Protein AF-0000000074147147 (afdb_homodimer)

Foldseek 3Di:
DDPVVVVVVVLVVVLVVCVVDVVLVVVCVVVVDRSSVVVVVVVVVLLVCLLVVNCLVPSLVCLLDDLLVVQCVVVVPDPDVLSVQLSVLLCVVVVVVVVVCVVCVVVCVPDRSSSSVSNVVSCLSRDPVNSNSSVCCVPPCVVPPVVVVVVVVVVVVVVVVVPPPPPDPPPPPPPDDPPDDPDDPPPVDDD/DDPVVVVVVVLVVVLVVCVVDVVLVVVCVVVVDRSSVVVVVVVVVLLVCLLVVPCLVPSLVCLLDDLLVVQCVVVVPDPDVLSVQLSVLLCVVVVVVVVVCVVCVVVCVVDRSSSSVSSVVSCCSRDPVNSNSSVCCVPPCVVPPVVVVVVVVVVVVVVVVVPPPPPDPPPPPPPDDPPDDPDDPPPPPPD

Secondary structure (DSSP, 8-state):
--HHHHHHHHHHHHHHHHTT-HHHHHHHHHH-S-HHHHHHHHHHHHHHHHHTTSSHHHHHHHHHHHHHHHHHHHHHHSS-HHHHHHHHHHHHHHHHHHHHHHHTHHHHTTSTTHHHHHHHHHHHHH-TTT-HHHHHIIIIIIIIIHHHHHHHHHHHHHHHHHHS---------------------------/--HHHHHHHHHHHHHHHHTT-HHHHHHHHHH-S-HHHHHHHHHHHHHHHHHTTSSHHHHHHHHHHHHHHHHHHHHHHSS-HHHHHHHHHHHHHHHHHHHHHHHTHHHHTTSTTHHHHHHHHHHHHH-TTT-HHHHHIIIIIIIIIHHHHHHHHHHHHHHHHHHS---------------------------

GO terms:
  GO:0032541 cortical endoplasmic reticulum (C, EXP)
  GO:0005643 nuclear pore (C, EXP)
  GO:0097753 membrane bending (P, EXP)

Radius of gyration: 32.06 Å; Cα contacts (8 Å, |Δi|>4): 279; chains: 2; bounding box: 112×81×54 Å

pLDDT: mean 83.64, std 17.9, range [25.2, 97.62]

Organism: Schizosaccharomyces japonicus (strain yFS275 / FY16936) (NCBI:txid402676)

Solvent-accessible surface area (backbone atoms only — not comparable to full-atom values): 21195 Å² total; per-residue (Å²): 129,55,72,65,51,52,50,51,49,50,49,49,49,47,40,40,37,49,58,32,37,63,69,45,50,53,46,22,68,72,73,71,45,63,48,58,58,52,53,51,49,52,50,49,53,53,52,48,32,22,60,70,55,57,55,29,68,60,53,41,46,45,58,67,27,56,60,54,45,55,53,42,55,47,27,68,75,44,88,55,62,66,54,42,44,28,47,45,36,37,49,47,51,52,42,49,48,56,48,50,43,65,76,41,42,82,60,50,75,74,42,82,52,46,46,37,52,50,41,52,52,51,50,43,32,65,37,77,91,62,34,34,17,43,49,45,35,64,68,44,40,49,75,68,44,40,59,57,47,48,53,36,47,50,39,24,53,51,33,51,59,69,66,47,77,72,68,69,73,73,73,72,70,74,75,76,72,79,77,80,74,81,81,78,80,77,77,74,74,82,124,130,54,73,66,53,53,50,51,50,50,49,50,50,47,40,40,37,48,58,33,37,62,69,45,50,54,45,23,68,73,73,71,45,62,46,58,58,52,53,52,49,53,51,48,51,53,52,49,32,22,60,70,56,57,54,27,67,60,53,39,45,45,58,66,28,56,60,54,45,54,54,42,56,46,28,69,75,44,89,54,63,65,53,42,46,27,47,47,36,37,50,48,51,53,42,48,48,56,49,49,44,67,76,41,42,82,59,52,74,73,41,81,50,48,47,35,53,52,41,52,50,50,48,44,32,64,36,76,91,62,34,34,18,41,50,45,35,65,69,45,41,49,74,69,44,39,59,56,46,48,52,34,48,50,39,24,54,51,34,50,58,69,64,46,78,72,69,69,72,75,72,73,70,76,78,76,75,80,77,82,76,81,79,79,79,79,76,76,72,82,122

InterPro domains:
  IPR004345 TB2/DP1/HVA22 [PF03134] (68-144)
  IPR004345 TB2/DP1/HVA22 [PTHR12300] (61-148)

Sequence (382 aa):
MSYQQRIQQQLNVLDKRLSAFPVLNVMEQKVGVNKVYICLGLATVYFALLFLNFGGYLLTNTLAFVMPAFFSIYSLETPDKDDDTQWLTYYLITSFMTVLEYWIDFLLVWVPFYWLMKAIFLVWLALPRFSGASLIYRAIIRPYITPYVMRVMSRVNNAAAAGAPVPPPRSEKPAAAPAAAPAASATGAQLMSYQQRIQQQLNVLDKRLSAFPVLNVMEQKVGVNKVYICLGLATVYFALLFLNFGGYLLTNTLAFVMPAFFSIYSLETPDKDDDTQWLTYYLITSFMTVLEYWIDFLLVWVPFYWLMKAIFLVWLALPRFSGASLIYRAIIRPYITPYVMRVMSRVNNAAAAGAPVPPPRSEKPAAAPAAAPAASATGAQL

Structure (mmCIF, N/CA/C/O backbone):
data_AF-0000000074147147-model_v1
#
loop_
_entity.id
_entity.type
_entity.pdbx_description
1 polymer 'Protein YOP1'
#
loop_
_atom_site.group_PDB
_atom_site.id
_atom_site.type_symbol
_atom_site.label_atom_id
_atom_site.label_alt_id
_atom_site.label_comp_id
_atom_site.label_asym_id
_atom_site.label_entity_id
_atom_site.label_seq_id
_atom_site.pdbx_PDB_ins_code
_atom_site.Cartn_x
_atom_site.Cartn_y
_atom_site.Cartn_z
_atom_site.occupancy
_atom_site.B_iso_or_equiv
_atom_site.auth_seq_id
_atom_site.auth_comp_id
_atom_site.auth_asym_id
_atom_site.auth_atom_id
_atom_site.pdbx_PDB_model_num
ATOM 1 N N . MET A 1 1 ? -11.852 -40.625 -0.15 1 55.03 1 MET A N 1
ATOM 2 C CA . MET A 1 1 ? -11.195 -40.156 -1.379 1 55.03 1 MET A CA 1
ATOM 3 C C . MET A 1 1 ? -9.68 -40.219 -1.242 1 55.03 1 MET A C 1
ATOM 5 O O . MET A 1 1 ? -9.133 -39.875 -0.192 1 55.03 1 MET A O 1
ATOM 9 N N . SER A 1 2 ? -8.938 -40.906 -2.076 1 67.25 2 SER A N 1
ATOM 10 C CA . SER A 1 2 ? -7.492 -41.062 -2.033 1 67.25 2 SER A CA 1
ATOM 11 C C . SER A 1 2 ? -6.773 -39.719 -2.158 1 67.25 2 SER A C 1
ATOM 13 O O . SER A 1 2 ? -7.328 -38.781 -2.703 1 67.25 2 SER A O 1
ATOM 15 N N . TYR A 1 3 ? -5.805 -39.5 -1.358 1 78.06 3 TYR A N 1
ATOM 16 C CA . TYR A 1 3 ? -4.945 -38.344 -1.439 1 78.06 3 TYR A CA 1
ATOM 17 C C . TYR A 1 3 ? -4.68 -37.938 -2.891 1 78.06 3 TYR A C 1
ATOM 19 O O . TYR A 1 3 ? -4.648 -36.75 -3.23 1 78.06 3 TYR A O 1
ATOM 27 N N . GLN A 1 4 ? -4.562 -38.969 -3.68 1 78.62 4 GLN A N 1
ATOM 28 C CA . GLN A 1 4 ? -4.324 -38.75 -5.102 1 78.62 4 GLN A CA 1
ATOM 29 C C . GLN A 1 4 ? -5.539 -38.125 -5.773 1 78.62 4 GLN A C 1
ATOM 31 O O . GLN A 1 4 ? -5.395 -37.219 -6.621 1 78.62 4 GLN A O 1
ATOM 36 N N . GLN A 1 5 ? -6.672 -38.531 -5.344 1 79.31 5 GLN A N 1
ATOM 37 C CA . GLN A 1 5 ? -7.895 -37.969 -5.918 1 79.31 5 GLN A CA 1
ATOM 38 C C . GLN A 1 5 ? -8.094 -36.531 -5.508 1 79.31 5 GLN A C 1
ATOM 40 O O . GLN A 1 5 ? -8.539 -35.688 -6.312 1 79.31 5 GLN A O 1
ATOM 45 N N . ARG A 1 6 ? -7.746 -36.25 -4.324 1 81.88 6 ARG A N 1
ATOM 46 C CA . ARG A 1 6 ? -7.863 -34.875 -3.838 1 81.88 6 ARG A CA 1
ATOM 47 C C . ARG A 1 6 ? -6.922 -33.969 -4.594 1 81.88 6 ARG A C 1
ATOM 49 O O . ARG A 1 6 ? -7.305 -32.844 -4.961 1 81.88 6 ARG A O 1
ATOM 56 N N . ILE A 1 7 ? -5.73 -34.438 -4.797 1 82.56 7 ILE A N 1
ATOM 57 C CA . ILE A 1 7 ? -4.734 -33.656 -5.516 1 82.56 7 ILE A CA 1
ATOM 58 C C . ILE A 1 7 ? -5.203 -33.438 -6.949 1 82.56 7 ILE A C 1
ATOM 60 O O . ILE A 1 7 ? -5.086 -32.312 -7.469 1 82.56 7 ILE A O 1
ATOM 64 N N . GLN A 1 8 ? -5.695 -34.438 -7.512 1 81.62 8 GLN A N 1
ATOM 65 C CA . GLN A 1 8 ? -6.172 -34.344 -8.883 1 81.62 8 GLN A CA 1
ATOM 66 C C . GLN A 1 8 ? -7.348 -33.375 -8.977 1 81.62 8 GLN A C 1
ATOM 68 O O . GLN A 1 8 ? -7.453 -32.594 -9.93 1 81.62 8 GLN A O 1
ATOM 73 N N . GLN A 1 9 ? -8.156 -33.5 -7.992 1 80.31 9 GLN A N 1
ATOM 74 C CA . GLN A 1 9 ? -9.297 -32.594 -7.953 1 80.31 9 GLN A CA 1
ATOM 75 C C . GLN A 1 9 ? -8.836 -31.141 -7.82 1 80.31 9 GLN A C 1
ATOM 77 O O . GLN A 1 9 ? -9.359 -30.25 -8.5 1 80.31 9 GLN A O 1
ATOM 82 N N . GLN A 1 10 ? -7.883 -30.953 -6.984 1 80.19 10 GLN A N 1
ATOM 83 C CA . GLN A 1 10 ? -7.359 -29.609 -6.785 1 80.19 10 GLN A CA 1
ATOM 84 C C . GLN A 1 10 ? -6.68 -29.078 -8.047 1 80.19 10 GLN A C 1
ATOM 86 O O . GLN A 1 10 ? -6.785 -27.906 -8.375 1 80.19 10 GLN A O 1
ATOM 91 N N . LEU A 1 11 ? -6.023 -29.922 -8.688 1 84.88 11 LEU A N 1
ATOM 92 C CA . LEU A 1 11 ? -5.34 -29.531 -9.914 1 84.88 11 LEU A CA 1
ATOM 93 C C . LEU A 1 11 ? -6.344 -29.172 -11.008 1 84.88 11 LEU A C 1
ATOM 95 O O . LEU A 1 11 ? -6.102 -28.25 -11.797 1 84.88 11 LEU A O 1
ATOM 99 N N . ASN A 1 12 ? -7.379 -29.891 -11.016 1 83.25 12 ASN A N 1
ATOM 100 C CA . ASN A 1 12 ? -8.414 -29.594 -12 1 83.25 12 ASN A CA 1
ATOM 101 C C . ASN A 1 12 ? -9.078 -28.25 -11.734 1 83.25 12 ASN A C 1
ATOM 103 O O . ASN A 1 12 ? -9.352 -27.5 -12.672 1 83.25 12 ASN A O 1
ATOM 107 N N . VAL A 1 13 ? -9.305 -28.031 -10.461 1 80.62 13 VAL A N 1
ATOM 108 C CA . VAL A 1 13 ? -9.883 -26.734 -10.094 1 80.62 13 VAL A CA 1
ATOM 109 C C . VAL A 1 13 ? -8.922 -25.609 -10.461 1 80.62 13 VAL A C 1
ATOM 111 O O . VAL A 1 13 ? -9.336 -24.578 -10.992 1 80.62 13 VAL A O 1
ATOM 114 N N . LEU A 1 14 ? -7.719 -25.828 -10.227 1 85.31 14 LEU A N 1
ATOM 115 C CA . LEU A 1 14 ? -6.688 -24.844 -10.547 1 85.31 14 LEU A CA 1
ATOM 116 C C . LEU A 1 14 ? -6.605 -24.625 -12.055 1 85.31 14 LEU A C 1
ATOM 118 O O . LEU A 1 14 ? -6.461 -23.484 -12.516 1 85.31 14 LEU A O 1
ATOM 122 N N . ASP A 1 15 ? -6.648 -25.734 -12.727 1 87.56 15 ASP A N 1
ATOM 123 C CA . ASP A 1 15 ? -6.605 -25.656 -14.188 1 87.56 15 ASP A CA 1
ATOM 124 C C . ASP A 1 15 ? -7.754 -24.797 -14.719 1 87.56 15 ASP A C 1
ATOM 126 O O . ASP A 1 15 ? -7.562 -23.969 -15.617 1 87.56 15 ASP A O 1
ATOM 130 N N . LYS A 1 16 ? -8.883 -24.969 -14.172 1 84.19 16 LYS A N 1
ATOM 131 C CA . LYS A 1 16 ? -10.055 -24.203 -14.602 1 84.19 16 LYS A CA 1
ATOM 132 C C . LYS A 1 16 ? -9.906 -22.734 -14.266 1 84.19 16 LYS A C 1
ATOM 134 O O . LYS A 1 16 ? -10.227 -21.859 -15.086 1 84.19 16 LYS A O 1
ATOM 139 N N . ARG A 1 17 ? -9.398 -22.453 -13.141 1 83.94 17 ARG A N 1
ATOM 140 C CA . ARG A 1 17 ? -9.195 -21.078 -12.727 1 83.94 17 ARG A CA 1
ATOM 141 C C . ARG A 1 17 ? -8.125 -20.391 -13.578 1 83.94 17 ARG A C 1
ATOM 143 O O . ARG A 1 17 ? -8.273 -19.234 -13.969 1 83.94 17 ARG A O 1
ATOM 150 N N . LEU A 1 18 ? -7.117 -21.094 -13.875 1 89.69 18 LEU A N 1
ATOM 151 C CA . LEU A 1 18 ? -6.012 -20.547 -14.648 1 89.69 18 LEU A CA 1
ATOM 152 C C . LEU A 1 18 ? -6.418 -20.344 -16.109 1 89.69 18 LEU A C 1
ATOM 154 O O . LEU A 1 18 ? -5.828 -19.516 -16.812 1 89.69 18 LEU A O 1
ATOM 158 N N . SER A 1 19 ? -7.406 -21.062 -16.531 1 89 19 SER A N 1
ATOM 159 C CA . SER A 1 19 ? -7.883 -20.953 -17.906 1 89 19 SER A CA 1
ATOM 160 C C . SER A 1 19 ? -8.547 -19.594 -18.156 1 89 19 SER A C 1
ATOM 162 O O . SER A 1 19 ? -8.75 -19.203 -19.297 1 89 19 SER A O 1
ATOM 164 N N . ALA A 1 20 ? -8.836 -18.953 -17.031 1 87.06 20 ALA A N 1
ATOM 165 C CA . ALA A 1 20 ? -9.453 -17.641 -17.141 1 87.06 20 ALA A CA 1
ATOM 166 C C . ALA A 1 20 ? -8.461 -16.594 -17.672 1 87.06 20 ALA A C 1
ATOM 168 O O . ALA A 1 20 ? -8.859 -15.523 -18.109 1 87.06 20 ALA A O 1
ATOM 169 N N . PHE A 1 21 ? -7.215 -16.906 -17.609 1 88.25 21 PHE A N 1
ATOM 170 C CA . PHE A 1 21 ? -6.16 -16.031 -18.094 1 88.25 21 PHE A CA 1
ATOM 171 C C . PHE A 1 21 ? -5.754 -16.406 -19.516 1 88.25 21 PHE A C 1
ATOM 173 O O . PHE A 1 21 ? -5.074 -17.406 -19.719 1 88.25 21 PHE A O 1
ATOM 180 N N . PRO A 1 22 ? -6.047 -15.547 -20.438 1 87.31 22 PRO A N 1
ATOM 181 C CA . PRO A 1 22 ? -5.777 -15.883 -21.844 1 87.31 22 PRO A CA 1
ATOM 182 C C . PRO A 1 22 ? -4.293 -16.125 -22.109 1 87.31 22 PRO A C 1
ATOM 184 O O . PRO A 1 22 ? -3.939 -16.938 -22.953 1 87.31 22 PRO A O 1
ATOM 187 N N . VAL A 1 23 ? -3.514 -15.375 -21.453 1 87.06 23 VAL A N 1
ATOM 188 C CA . VAL A 1 23 ? -2.076 -15.492 -21.672 1 87.06 23 VAL A CA 1
ATOM 189 C C . VAL A 1 23 ? -1.614 -16.906 -21.344 1 87.06 23 VAL A C 1
ATOM 191 O O . VAL A 1 23 ? -0.747 -17.453 -22.031 1 87.06 23 VAL A O 1
ATOM 194 N N . LEU A 1 24 ? -2.207 -17.516 -20.359 1 91 24 LEU A N 1
ATOM 195 C CA . LEU A 1 24 ? -1.814 -18.859 -19.969 1 91 24 LEU A CA 1
ATOM 196 C C . LEU A 1 24 ? -2.303 -19.891 -20.984 1 91 24 LEU A C 1
ATOM 198 O O . LEU A 1 24 ? -1.634 -20.906 -21.219 1 91 24 LEU A O 1
ATOM 202 N N . ASN A 1 25 ? -3.377 -19.625 -21.562 1 90.5 25 ASN A N 1
ATOM 203 C CA . ASN A 1 25 ? -3.893 -20.5 -22.609 1 90.5 25 ASN A CA 1
ATOM 204 C C . ASN A 1 25 ? -3.01 -20.484 -23.844 1 90.5 25 ASN A C 1
ATOM 206 O O . ASN A 1 25 ? -2.75 -21.516 -24.453 1 90.5 25 ASN A O 1
ATOM 210 N N . VAL A 1 26 ? -2.549 -19.328 -24.156 1 91.94 26 VAL A N 1
ATOM 211 C CA . VAL A 1 26 ? -1.661 -19.172 -25.312 1 91.94 26 VAL A CA 1
ATOM 212 C C . VAL A 1 26 ? -0.334 -19.875 -25.031 1 91.94 26 VAL A C 1
ATOM 214 O O . VAL A 1 26 ? 0.215 -20.547 -25.922 1 91.94 26 VAL A O 1
ATOM 217 N N . MET A 1 27 ? 0.069 -19.75 -23.828 1 91.31 27 MET A N 1
ATOM 218 C CA . MET A 1 27 ? 1.325 -20.391 -23.453 1 91.31 27 MET A CA 1
ATOM 219 C C . MET A 1 27 ? 1.195 -21.922 -23.5 1 91.31 27 MET A C 1
ATOM 221 O O . MET A 1 27 ? 2.119 -22.609 -23.922 1 91.31 27 MET A O 1
ATOM 225 N N . GLU A 1 28 ? 0.136 -22.391 -23 1 92.44 28 GLU A N 1
ATOM 226 C CA . GLU A 1 28 ? -0.11 -23.828 -23.047 1 92.44 28 GLU A CA 1
ATOM 227 C C . GLU A 1 28 ? -0.07 -24.344 -24.484 1 92.44 28 GLU A C 1
ATOM 229 O O . GLU A 1 28 ? 0.504 -25.406 -24.75 1 92.44 28 GLU A O 1
ATOM 234 N N . GLN A 1 29 ? -0.584 -23.641 -25.406 1 92.25 29 GLN A N 1
ATOM 235 C CA . GLN A 1 29 ? -0.621 -24.047 -26.812 1 92.25 29 GLN A CA 1
ATOM 236 C C . GLN A 1 29 ? 0.773 -24 -27.438 1 92.25 29 GLN A C 1
ATOM 238 O O . GLN A 1 29 ? 1.131 -24.875 -28.219 1 92.25 29 GLN A O 1
ATOM 243 N N . LYS A 1 30 ? 1.536 -23.062 -27.031 1 92.69 30 LYS A N 1
ATOM 244 C CA . LYS A 1 30 ? 2.865 -22.891 -27.594 1 92.69 30 LYS A CA 1
ATOM 245 C C . LYS A 1 30 ? 3.852 -23.906 -27.031 1 92.69 30 LYS A C 1
ATOM 247 O O . LYS A 1 30 ? 4.684 -24.453 -27.766 1 92.69 30 LYS A O 1
ATOM 252 N N . VAL A 1 31 ? 3.832 -24.141 -25.734 1 91.56 31 VAL A N 1
ATOM 253 C CA . VAL A 1 31 ? 4.805 -24.984 -25.062 1 91.56 31 VAL A CA 1
ATOM 254 C C . VAL A 1 31 ? 4.332 -26.438 -25.094 1 91.56 31 VAL A C 1
ATOM 256 O O . VAL A 1 31 ? 5.148 -27.359 -25.047 1 91.56 31 VAL A O 1
ATOM 259 N N . GLY A 1 32 ? 3.043 -26.703 -25.109 1 92 32 GLY A N 1
ATOM 260 C CA . GLY A 1 32 ? 2.482 -28.047 -25.188 1 92 32 GLY A CA 1
ATOM 261 C C . GLY A 1 32 ? 2.355 -28.703 -23.828 1 92 32 GLY A C 1
ATOM 262 O O . GLY A 1 32 ? 2.342 -29.938 -23.734 1 92 32 GLY A O 1
ATOM 263 N N . VAL A 1 33 ? 2.527 -27.969 -22.797 1 92.19 33 VAL A N 1
ATOM 264 C CA . VAL A 1 33 ? 2.395 -28.469 -21.422 1 92.19 33 VAL A CA 1
ATOM 265 C C . VAL A 1 33 ? 1.191 -27.812 -20.75 1 92.19 33 VAL A C 1
ATOM 267 O O . VAL A 1 33 ? 0.864 -26.656 -21.047 1 92.19 33 VAL A O 1
ATOM 270 N N . ASN A 1 34 ? 0.552 -28.641 -19.891 1 92.44 34 ASN A N 1
ATOM 271 C CA . ASN A 1 34 ? -0.591 -28.109 -19.156 1 92.44 34 ASN A CA 1
ATOM 272 C C . ASN A 1 34 ? -0.237 -26.828 -18.406 1 92.44 34 ASN A C 1
ATOM 274 O O . ASN A 1 34 ? 0.849 -26.719 -17.828 1 92.44 34 ASN A O 1
ATOM 278 N N . LYS A 1 35 ? -1.088 -25.938 -18.391 1 92.38 35 LYS A N 1
ATOM 279 C CA . LYS A 1 35 ? -0.854 -24.625 -17.797 1 92.38 35 LYS A CA 1
ATOM 280 C C . LYS A 1 35 ? -0.563 -24.734 -16.312 1 92.38 35 LYS A C 1
ATOM 282 O O . LYS A 1 35 ? 0.209 -23.938 -15.766 1 92.38 35 LYS A O 1
ATOM 287 N N . VAL A 1 36 ? -1.188 -25.625 -15.641 1 92 36 VAL A N 1
ATOM 288 C CA . VAL A 1 36 ? -0.932 -25.812 -14.219 1 92 36 VAL A CA 1
ATOM 289 C C . VAL A 1 36 ? 0.553 -26.078 -13.992 1 92 36 VAL A C 1
ATOM 291 O O . VAL A 1 36 ? 1.163 -25.516 -13.078 1 92 36 VAL A O 1
ATOM 294 N N . TYR A 1 37 ? 1.096 -26.906 -14.82 1 92.19 37 TYR A N 1
ATOM 295 C CA . TYR A 1 37 ? 2.506 -27.25 -14.688 1 92.19 37 TYR A CA 1
ATOM 296 C C . TYR A 1 37 ? 3.396 -26.078 -15.086 1 92.19 37 TYR A C 1
ATOM 298 O O . TYR A 1 37 ? 4.48 -25.906 -14.523 1 92.19 37 TYR A O 1
ATOM 306 N N . ILE A 1 38 ? 2.965 -25.328 -16.031 1 92.38 38 ILE A N 1
ATOM 307 C CA . ILE A 1 38 ? 3.707 -24.141 -16.406 1 92.38 38 ILE A CA 1
ATOM 308 C C . ILE A 1 38 ? 3.75 -23.156 -15.234 1 92.38 38 ILE A C 1
ATOM 310 O O . ILE A 1 38 ? 4.816 -22.656 -14.883 1 92.38 38 ILE A O 1
ATOM 314 N N . CYS A 1 39 ? 2.627 -22.922 -14.625 1 92.5 39 CYS A N 1
ATOM 315 C CA . CYS A 1 39 ? 2.543 -22 -13.484 1 92.5 39 CYS A CA 1
ATOM 316 C C . CYS A 1 39 ? 3.371 -22.516 -12.312 1 92.5 39 CYS A C 1
ATOM 318 O O . CYS A 1 39 ? 4.086 -21.75 -11.672 1 92.5 39 CYS A O 1
ATOM 320 N N . LEU A 1 40 ? 3.264 -23.797 -12.07 1 92.56 40 LEU A N 1
ATOM 321 C CA . LEU A 1 40 ? 4.035 -24.391 -10.984 1 92.56 40 LEU A CA 1
ATOM 322 C C . LEU A 1 40 ? 5.531 -24.281 -11.258 1 92.56 40 LEU A C 1
ATOM 324 O O . LEU A 1 40 ? 6.32 -24.016 -10.352 1 92.56 40 LEU A O 1
ATOM 328 N N . GLY A 1 41 ? 5.91 -24.562 -12.469 1 93.94 41 GLY A N 1
ATOM 329 C CA . GLY A 1 41 ? 7.305 -24.406 -12.852 1 93.94 41 GLY A CA 1
ATOM 330 C C . GLY A 1 41 ? 7.812 -22.984 -12.68 1 93.94 41 GLY A C 1
ATOM 331 O O . GLY A 1 41 ? 8.898 -22.766 -12.125 1 93.94 41 GLY A O 1
ATOM 332 N N . LEU A 1 42 ? 7.078 -22.031 -13.148 1 93.5 42 LEU A N 1
ATOM 333 C CA . LEU A 1 42 ? 7.453 -20.625 -13 1 93.5 42 LEU A CA 1
ATOM 334 C C . LEU A 1 42 ? 7.566 -20.25 -11.523 1 93.5 42 LEU A C 1
ATOM 336 O O . LEU A 1 42 ? 8.477 -19.516 -11.141 1 93.5 42 LEU A O 1
ATOM 340 N N . ALA A 1 43 ? 6.621 -20.703 -10.727 1 93.94 43 ALA A N 1
ATOM 341 C CA . ALA A 1 43 ? 6.652 -20.438 -9.289 1 93.94 43 ALA A CA 1
ATOM 342 C C . ALA A 1 43 ? 7.898 -21.047 -8.648 1 93.94 43 ALA A C 1
ATOM 344 O O . ALA A 1 43 ? 8.539 -20.406 -7.809 1 93.94 43 ALA A O 1
ATOM 345 N N . THR A 1 44 ? 8.227 -22.219 -9.062 1 95.69 44 THR A N 1
ATOM 346 C CA . THR A 1 44 ? 9.406 -22.891 -8.523 1 95.69 44 THR A CA 1
ATOM 347 C C . THR A 1 44 ? 10.672 -22.125 -8.875 1 95.69 44 THR A C 1
ATOM 349 O O . THR A 1 44 ? 11.539 -21.906 -8.016 1 95.69 44 THR A O 1
ATOM 352 N N . VAL A 1 45 ? 10.781 -21.719 -10.102 1 96.12 45 VAL A N 1
ATOM 353 C CA . VAL A 1 45 ? 11.938 -20.938 -10.531 1 96.12 45 VAL A CA 1
ATOM 354 C C . VAL A 1 45 ? 12 -19.641 -9.734 1 96.12 45 VAL A C 1
ATOM 356 O O . VAL A 1 45 ? 13.07 -19.219 -9.289 1 96.12 45 VAL A O 1
ATOM 359 N N . TYR A 1 46 ? 10.852 -19 -9.562 1 95.5 46 TYR A N 1
ATOM 360 C CA . TYR A 1 46 ? 10.758 -17.75 -8.82 1 95.5 46 TYR A CA 1
ATOM 361 C C . TYR A 1 46 ? 11.273 -17.922 -7.395 1 95.5 46 TYR A C 1
ATOM 363 O O . TYR A 1 46 ? 12.133 -17.156 -6.945 1 95.5 46 TYR A O 1
ATOM 371 N N . PHE A 1 47 ? 10.859 -18.969 -6.73 1 95.19 47 PHE A N 1
ATOM 372 C CA . PHE A 1 47 ? 11.234 -19.172 -5.336 1 95.19 47 PHE A CA 1
ATOM 373 C C . PHE A 1 47 ? 12.672 -19.672 -5.23 1 95.19 47 PHE A C 1
ATOM 375 O O . PHE A 1 47 ? 13.367 -19.359 -4.266 1 95.19 47 PHE A O 1
ATOM 382 N N . ALA A 1 48 ? 13.102 -20.344 -6.262 1 95.56 48 ALA A N 1
ATOM 383 C CA . ALA A 1 48 ? 14.508 -20.75 -6.301 1 95.56 48 ALA A CA 1
ATOM 384 C C . ALA A 1 48 ? 15.43 -19.531 -6.41 1 95.56 48 ALA A C 1
ATOM 386 O O . ALA A 1 48 ? 16.469 -19.484 -5.746 1 95.56 48 ALA A O 1
ATOM 387 N N . LEU A 1 49 ? 15.039 -18.688 -7.227 1 96.25 49 LEU A N 1
ATOM 388 C CA . LEU A 1 49 ? 15.836 -17.469 -7.363 1 96.25 49 LEU A CA 1
ATOM 389 C C . LEU A 1 49 ? 15.883 -16.703 -6.047 1 96.25 49 LEU A C 1
ATOM 391 O O . LEU A 1 49 ? 16.922 -16.156 -5.676 1 96.25 49 LEU A O 1
ATOM 395 N N . LEU A 1 50 ? 14.758 -16.672 -5.363 1 94.38 50 LEU A N 1
ATOM 396 C CA . LEU A 1 50 ? 14.711 -16 -4.07 1 94.38 50 LEU A CA 1
ATOM 397 C C . LEU A 1 50 ? 15.586 -16.719 -3.049 1 94.38 50 LEU A C 1
ATOM 399 O O . LEU A 1 50 ? 16.266 -16.094 -2.244 1 94.38 50 LEU A O 1
ATOM 403 N N . PHE A 1 51 ? 15.57 -18.016 -3.16 1 93.44 51 PHE A N 1
ATOM 404 C CA . PHE A 1 51 ? 16.375 -18.828 -2.25 1 93.44 51 PHE A CA 1
ATOM 405 C C . PHE A 1 51 ? 17.859 -18.562 -2.455 1 93.44 51 PHE A C 1
ATOM 407 O O . PHE A 1 51 ? 18.609 -18.484 -1.488 1 93.44 51 PHE A O 1
ATOM 414 N N . LEU A 1 52 ? 18.234 -18.312 -3.668 1 92.31 52 LEU A N 1
ATOM 415 C CA . LEU A 1 52 ? 19.641 -18.078 -4.012 1 92.31 52 LEU A CA 1
ATOM 416 C C . LEU A 1 52 ? 19.984 -16.609 -3.881 1 92.31 52 LEU A C 1
ATOM 418 O O . LEU A 1 52 ? 21.125 -16.203 -4.145 1 92.31 52 LEU A O 1
ATOM 422 N N . ASN A 1 53 ? 18.922 -15.805 -3.479 1 88.69 53 ASN A N 1
ATOM 423 C CA . ASN A 1 53 ? 19.078 -14.367 -3.301 1 88.69 53 ASN A CA 1
ATOM 424 C C . ASN A 1 53 ? 19.516 -13.688 -4.598 1 88.69 53 ASN A C 1
ATOM 426 O O . ASN A 1 53 ? 20.344 -12.773 -4.582 1 88.69 53 ASN A O 1
ATOM 430 N N . PHE A 1 54 ? 19.047 -14.305 -5.676 1 90.88 54 PHE A N 1
ATOM 431 C CA . PHE A 1 54 ? 19.25 -13.664 -6.969 1 90.88 54 PHE A CA 1
ATOM 432 C C . PHE A 1 54 ? 18.109 -12.711 -7.293 1 90.88 54 PHE A C 1
ATOM 434 O O . PHE A 1 54 ? 17.031 -13.141 -7.719 1 90.88 54 PHE A O 1
ATOM 441 N N . GLY A 1 55 ? 18.328 -11.414 -7.062 1 90.25 55 GLY A N 1
ATOM 442 C CA . GLY A 1 55 ? 17.281 -10.445 -7.355 1 90.25 55 GLY A CA 1
ATOM 443 C C . GLY A 1 55 ? 16.219 -10.375 -6.281 1 90.25 55 GLY A C 1
ATOM 444 O O . GLY A 1 55 ? 15.039 -10.211 -6.586 1 90.25 55 GLY A O 1
ATOM 445 N N . GLY A 1 56 ? 16.594 -10.547 -5.082 1 89.12 56 GLY A N 1
ATOM 446 C CA . GLY A 1 56 ? 15.656 -10.641 -3.975 1 89.12 56 GLY A CA 1
ATOM 447 C C . GLY A 1 56 ? 14.758 -9.422 -3.846 1 89.12 56 GLY A C 1
ATOM 448 O O . GLY A 1 56 ? 13.539 -9.555 -3.754 1 89.12 56 GLY A O 1
ATOM 449 N N . TYR A 1 57 ? 15.328 -8.305 -3.967 1 85.75 57 TYR A N 1
ATOM 450 C CA . TYR A 1 57 ? 14.578 -7.059 -3.824 1 85.75 57 TYR A CA 1
ATOM 451 C C . TYR A 1 57 ? 13.555 -6.906 -4.945 1 85.75 57 TYR A C 1
ATOM 453 O O . TYR A 1 57 ? 12.375 -6.648 -4.688 1 85.75 57 TYR A O 1
ATOM 461 N N . LEU A 1 58 ? 14.023 -7.145 -6.121 1 88.06 58 LEU A N 1
ATOM 462 C CA . LEU A 1 58 ? 13.156 -6.992 -7.285 1 88.06 58 LEU A CA 1
ATOM 463 C C . LEU A 1 58 ? 12.039 -8.023 -7.27 1 88.06 58 LEU A C 1
ATOM 465 O O . LEU A 1 58 ? 10.867 -7.684 -7.457 1 88.06 58 LEU A O 1
ATOM 469 N N . LEU A 1 59 ? 12.406 -9.242 -6.992 1 93.5 59 LEU A N 1
ATOM 470 C CA . LEU A 1 59 ? 11.43 -10.32 -7.023 1 93.5 59 LEU A CA 1
ATOM 471 C C . LEU A 1 59 ? 10.398 -10.148 -5.918 1 93.5 59 LEU A C 1
ATOM 473 O O . LEU A 1 59 ? 9.195 -10.312 -6.152 1 93.5 59 LEU A O 1
ATOM 477 N N . THR A 1 60 ? 10.812 -9.742 -4.746 1 93.5 60 THR A N 1
ATOM 478 C CA . THR A 1 60 ? 9.891 -9.586 -3.627 1 93.5 60 THR A CA 1
ATOM 479 C C . THR A 1 60 ? 8.977 -8.383 -3.84 1 93.5 60 THR A C 1
ATOM 481 O O . THR A 1 60 ? 7.781 -8.438 -3.529 1 93.5 60 THR A O 1
ATOM 484 N N . ASN A 1 61 ? 9.461 -7.32 -4.41 1 90.38 61 ASN A N 1
ATOM 485 C CA . ASN A 1 61 ? 8.633 -6.145 -4.66 1 90.38 61 ASN A CA 1
ATOM 486 C C . ASN A 1 61 ? 7.645 -6.387 -5.797 1 90.38 61 ASN A C 1
ATOM 488 O O . ASN A 1 61 ? 6.535 -5.852 -5.785 1 90.38 61 ASN A O 1
ATOM 492 N N . THR A 1 62 ? 8.125 -7.152 -6.719 1 93.25 62 THR A N 1
ATOM 493 C CA . THR A 1 62 ? 7.207 -7.523 -7.789 1 93.25 62 THR A CA 1
ATOM 494 C C . THR A 1 62 ? 6.078 -8.406 -7.254 1 93.25 62 THR A C 1
ATOM 496 O O . THR A 1 62 ? 4.91 -8.195 -7.586 1 93.25 62 THR A O 1
ATOM 499 N N . LEU A 1 63 ? 6.414 -9.32 -6.426 1 94.31 63 LEU A N 1
ATOM 500 C CA . LEU A 1 63 ? 5.426 -10.18 -5.785 1 94.31 63 LEU A CA 1
ATOM 501 C C . LEU A 1 63 ? 4.477 -9.367 -4.914 1 94.31 63 LEU A C 1
ATOM 503 O O . LEU A 1 63 ? 3.273 -9.633 -4.883 1 94.31 63 LEU A O 1
ATOM 507 N N . ALA A 1 64 ? 4.988 -8.391 -4.289 1 93.75 64 ALA A N 1
ATOM 508 C CA . ALA A 1 64 ? 4.227 -7.559 -3.361 1 93.75 64 ALA A CA 1
ATOM 509 C C . ALA A 1 64 ? 3.248 -6.66 -4.109 1 93.75 64 ALA A C 1
ATOM 511 O O . ALA A 1 64 ? 2.328 -6.098 -3.508 1 93.75 64 ALA A O 1
ATOM 512 N N . PHE A 1 65 ? 3.436 -6.57 -5.406 1 94.75 65 PHE A N 1
ATOM 513 C CA . PHE A 1 65 ? 2.633 -5.617 -6.156 1 94.75 65 PHE A CA 1
ATOM 514 C C . PHE A 1 65 ? 1.671 -6.336 -7.094 1 94.75 65 PHE A C 1
ATOM 516 O O . PHE A 1 65 ? 0.46 -6.113 -7.043 1 94.75 65 PHE A O 1
ATOM 523 N N . VAL A 1 66 ? 2.082 -7.254 -7.832 1 93.25 66 VAL A N 1
ATOM 524 C CA . VAL A 1 66 ? 1.356 -7.727 -9.008 1 93.25 66 VAL A CA 1
ATOM 525 C C . VAL A 1 66 ? 0.066 -8.422 -8.57 1 93.25 66 VAL A C 1
ATOM 527 O O . VAL A 1 66 ? -1.026 -8.023 -8.992 1 93.25 66 VAL A O 1
ATOM 530 N N . MET A 1 67 ? 0.174 -9.359 -7.703 1 91.31 67 MET A N 1
ATOM 531 C CA . MET A 1 67 ? -1.004 -10.125 -7.301 1 91.31 67 MET A CA 1
ATOM 532 C C . MET A 1 67 ? -1.965 -9.258 -6.492 1 91.31 67 MET A C 1
ATOM 534 O O . MET A 1 67 ? -3.146 -9.156 -6.824 1 91.31 67 MET A O 1
ATOM 538 N N . PRO A 1 68 ? -1.447 -8.562 -5.516 1 94.88 68 PRO A N 1
ATOM 539 C CA . PRO A 1 68 ? -2.359 -7.707 -4.754 1 94.88 68 PRO A CA 1
ATOM 540 C C . PRO A 1 68 ? -2.996 -6.613 -5.609 1 94.88 68 PRO A C 1
ATOM 542 O O . PRO A 1 68 ? -4.156 -6.25 -5.391 1 94.88 68 PRO A O 1
ATOM 545 N N . ALA A 1 69 ? -2.23 -6.137 -6.566 1 96.31 69 ALA A N 1
ATOM 546 C CA . ALA A 1 69 ? -2.781 -5.09 -7.426 1 96.31 69 ALA A CA 1
ATOM 547 C C . ALA A 1 69 ? -4 -5.59 -8.195 1 96.31 69 ALA A C 1
ATOM 549 O O . ALA A 1 69 ? -5.035 -4.922 -8.234 1 96.31 69 ALA A O 1
ATOM 550 N N . PHE A 1 70 ? -3.875 -6.781 -8.711 1 94.25 70 PHE A N 1
ATOM 551 C CA . PHE A 1 70 ? -4.957 -7.375 -9.492 1 94.25 70 PHE A CA 1
ATOM 552 C C . PHE A 1 70 ? -6.207 -7.547 -8.633 1 94.25 70 PHE A C 1
ATOM 554 O O . PHE A 1 70 ? -7.293 -7.102 -9.008 1 94.25 70 PHE A O 1
ATOM 561 N N . PHE A 1 71 ? -6.094 -8.031 -7.52 1 93.94 71 PHE A N 1
ATOM 562 C CA . PHE A 1 71 ? -7.242 -8.352 -6.676 1 93.94 71 PHE A CA 1
ATOM 563 C C . PHE A 1 71 ? -7.762 -7.098 -5.977 1 93.94 71 PHE A C 1
ATOM 565 O O . PHE A 1 71 ? -8.938 -7.031 -5.613 1 93.94 71 PHE A O 1
ATOM 572 N N . SER A 1 72 ? -6.902 -6.125 -5.773 1 96 72 SER A N 1
ATOM 573 C CA . SER A 1 72 ? -7.359 -4.855 -5.219 1 96 72 SER A CA 1
ATOM 574 C C . SER A 1 72 ? -8.312 -4.145 -6.176 1 96 72 SER A C 1
ATOM 576 O O . SER A 1 72 ? -9.344 -3.619 -5.758 1 96 72 SER A O 1
ATOM 578 N N . ILE A 1 73 ? -7.91 -4.141 -7.422 1 96.19 73 ILE A N 1
ATOM 579 C CA . ILE A 1 73 ? -8.766 -3.51 -8.422 1 96.19 73 ILE A CA 1
ATOM 580 C C . ILE A 1 73 ? -10.109 -4.227 -8.484 1 96.19 73 ILE A C 1
ATOM 582 O O . ILE A 1 73 ? -11.164 -3.584 -8.547 1 96.19 73 ILE A O 1
ATOM 586 N N . TYR A 1 74 ? -10.078 -5.504 -8.406 1 95.31 74 TYR A N 1
ATOM 587 C CA . TYR A 1 74 ? -11.305 -6.289 -8.383 1 95.31 74 TYR A CA 1
ATOM 588 C C . TYR A 1 74 ? -12.148 -5.938 -7.16 1 95.31 74 TYR A C 1
ATOM 590 O O . TYR A 1 74 ? -13.367 -5.766 -7.266 1 95.31 74 TYR A O 1
ATOM 598 N N . SER A 1 75 ? -11.523 -5.824 -6.004 1 93.31 75 SER A N 1
ATOM 599 C CA . SER A 1 75 ? -12.242 -5.586 -4.762 1 93.31 75 SER A CA 1
ATOM 600 C C . SER A 1 75 ? -12.945 -4.23 -4.777 1 93.31 75 SER A C 1
ATOM 602 O O . SER A 1 75 ? -13.992 -4.055 -4.152 1 93.31 75 SER A O 1
ATOM 604 N N . LEU A 1 76 ? -12.352 -3.324 -5.512 1 93.44 76 LEU A N 1
ATOM 605 C CA . LEU A 1 76 ? -12.93 -1.983 -5.574 1 93.44 76 LEU A CA 1
ATOM 606 C C . LEU A 1 76 ? -14.258 -1.993 -6.316 1 93.44 76 LEU A C 1
ATOM 608 O O . LEU A 1 76 ? -15.086 -1.1 -6.125 1 93.44 76 LEU A O 1
ATOM 612 N N . GLU A 1 77 ? -14.438 -2.982 -7.137 1 93.19 77 GLU A N 1
ATOM 613 C CA . GLU A 1 77 ? -15.641 -3.049 -7.957 1 93.19 77 GLU A CA 1
ATOM 614 C C . GLU A 1 77 ? -16.672 -3.994 -7.348 1 93.19 77 GLU A C 1
ATOM 616 O O . GLU A 1 77 ? -17.781 -4.129 -7.867 1 93.19 77 GLU A O 1
ATOM 621 N N . THR A 1 78 ? -16.297 -4.629 -6.301 1 91.75 78 THR A N 1
ATOM 622 C CA . THR A 1 78 ? -17.234 -5.496 -5.602 1 91.75 78 THR A CA 1
ATOM 623 C C . THR A 1 78 ? -17.906 -4.758 -4.445 1 91.75 78 THR A C 1
ATOM 625 O O . THR A 1 78 ? -17.312 -3.846 -3.863 1 91.75 78 THR A O 1
ATOM 628 N N . PRO A 1 79 ? -19.047 -5.172 -4.09 1 88.88 79 PRO A N 1
ATOM 629 C CA . PRO A 1 79 ? -19.75 -4.496 -3.004 1 88.88 79 PRO A CA 1
ATOM 630 C C . PRO A 1 79 ? -19.297 -4.949 -1.621 1 88.88 79 PRO A C 1
ATOM 632 O O . PRO A 1 79 ? -19.562 -4.277 -0.624 1 88.88 79 PRO A O 1
ATOM 635 N N . ASP A 1 80 ? -18.578 -5.961 -1.51 1 87.44 80 ASP A N 1
ATOM 636 C CA . ASP A 1 80 ? -18.156 -6.535 -0.238 1 87.44 80 ASP A CA 1
ATOM 637 C C . ASP A 1 80 ? -17.016 -5.719 0.383 1 87.44 80 ASP A C 1
ATOM 639 O O . ASP A 1 80 ? -15.969 -5.539 -0.233 1 87.44 80 ASP A O 1
ATOM 643 N N . LYS A 1 81 ? -17.141 -5.312 1.647 1 87 81 LYS A N 1
ATOM 644 C CA . LYS A 1 81 ? -16.141 -4.523 2.355 1 87 81 LYS A CA 1
ATOM 645 C C . LYS A 1 81 ? -15.016 -5.406 2.883 1 87 81 LYS A C 1
ATOM 647 O O . LYS A 1 81 ? -13.898 -4.934 3.094 1 87 81 LYS A O 1
ATOM 652 N N . ASP A 1 82 ? -15.297 -6.641 3 1 88.06 82 ASP A N 1
ATOM 653 C CA . ASP A 1 82 ? -14.297 -7.543 3.57 1 88.06 82 ASP A CA 1
ATOM 654 C C . ASP A 1 82 ? -13.094 -7.68 2.646 1 88.06 82 ASP A C 1
ATOM 656 O O . ASP A 1 82 ? -11.953 -7.797 3.113 1 88.06 82 ASP A O 1
ATOM 660 N N . ASP A 1 83 ? -13.359 -7.715 1.377 1 91.75 83 ASP A N 1
ATOM 661 C CA . ASP A 1 83 ? -12.242 -7.844 0.449 1 91.75 83 ASP A CA 1
ATOM 662 C C . ASP A 1 83 ? -11.422 -6.559 0.402 1 91.75 83 ASP A C 1
ATOM 664 O O . ASP A 1 83 ? -10.195 -6.602 0.269 1 91.75 83 ASP A O 1
ATOM 668 N N . ASP A 1 84 ? -12.125 -5.383 0.598 1 92.44 84 ASP A N 1
ATOM 669 C CA . ASP A 1 84 ? -11.359 -4.145 0.723 1 92.44 84 ASP A CA 1
ATOM 670 C C . ASP A 1 84 ? -10.477 -4.168 1.964 1 92.44 84 ASP A C 1
ATOM 672 O O . ASP A 1 84 ? -9.32 -3.727 1.918 1 92.44 84 ASP A O 1
ATOM 676 N N . THR A 1 85 ? -11.039 -4.648 3.045 1 92.88 85 THR A N 1
ATOM 677 C CA . THR A 1 85 ? -10.289 -4.738 4.293 1 92.88 85 THR A CA 1
ATOM 678 C C . THR A 1 85 ? -9.055 -5.609 4.121 1 92.88 85 THR A C 1
ATOM 680 O O . THR A 1 85 ? -7.977 -5.273 4.617 1 92.88 85 THR A O 1
ATOM 683 N N . GLN A 1 86 ? -9.234 -6.68 3.377 1 95 86 GLN A N 1
ATOM 684 C CA . GLN A 1 86 ? -8.125 -7.598 3.131 1 95 86 GLN A CA 1
ATOM 685 C C . GLN A 1 86 ? -6.961 -6.887 2.455 1 95 86 GLN A C 1
ATOM 687 O O . GLN A 1 86 ? -5.824 -6.949 2.936 1 95 86 GLN A O 1
ATOM 692 N N . TRP A 1 87 ? -7.297 -6.191 1.429 1 96.44 87 TRP A N 1
ATOM 693 C CA . TRP A 1 87 ? -6.211 -5.656 0.615 1 96.44 87 TRP A CA 1
ATOM 694 C C . TRP A 1 87 ? -5.656 -4.371 1.221 1 96.44 87 TRP A C 1
ATOM 696 O O . TRP A 1 87 ? -4.453 -4.113 1.152 1 96.44 87 TRP A O 1
ATOM 706 N N . LEU A 1 88 ? -6.512 -3.568 1.86 1 96.44 88 LEU A N 1
ATOM 707 C CA . LEU A 1 88 ? -5.992 -2.398 2.559 1 96.44 88 LEU A CA 1
ATOM 708 C C . LEU A 1 88 ? -5.07 -2.811 3.699 1 96.44 88 LEU A C 1
ATOM 710 O O . LEU A 1 88 ? -4.012 -2.211 3.893 1 96.44 88 LEU A O 1
ATOM 714 N N . THR A 1 89 ? -5.473 -3.812 4.414 1 97 89 THR A N 1
ATOM 715 C CA . THR A 1 89 ? -4.641 -4.301 5.508 1 97 89 THR A CA 1
ATOM 716 C C . THR A 1 89 ? -3.33 -4.875 4.977 1 97 89 THR A C 1
ATOM 718 O O . THR A 1 89 ? -2.273 -4.684 5.578 1 97 89 THR A O 1
ATOM 721 N N . TYR A 1 90 ? -3.453 -5.578 3.867 1 97.62 90 TYR A N 1
ATOM 722 C CA . TYR A 1 90 ? -2.25 -6.082 3.215 1 97.62 90 TYR A CA 1
ATOM 723 C C . TYR A 1 90 ? -1.242 -4.961 2.984 1 97.62 90 TYR A C 1
ATOM 725 O O . TYR A 1 90 ? -0.067 -5.094 3.334 1 97.62 90 TYR A O 1
ATOM 733 N N . TYR A 1 91 ? -1.666 -3.855 2.432 1 96.88 91 TYR A N 1
ATOM 734 C CA . TYR A 1 91 ? -0.786 -2.734 2.117 1 96.88 91 TYR A CA 1
ATOM 735 C C . TYR A 1 91 ? -0.288 -2.057 3.389 1 96.88 91 TYR A C 1
ATOM 737 O O . TYR A 1 91 ? 0.84 -1.562 3.434 1 96.88 91 TYR A O 1
ATOM 745 N N . LEU A 1 92 ? -1.135 -2.006 4.414 1 96.06 92 LEU A N 1
ATOM 746 C CA . LEU A 1 92 ? -0.708 -1.459 5.699 1 96.06 92 LEU A CA 1
ATOM 747 C C . LEU A 1 92 ? 0.477 -2.24 6.258 1 96.06 92 LEU A C 1
ATOM 749 O O . LEU A 1 92 ? 1.475 -1.646 6.676 1 96.06 92 LEU A O 1
ATOM 753 N N . ILE A 1 93 ? 0.334 -3.471 6.172 1 96.19 93 ILE A N 1
ATOM 754 C CA . ILE A 1 93 ? 1.359 -4.344 6.734 1 96.19 93 ILE A CA 1
ATOM 755 C C . ILE A 1 93 ? 2.635 -4.246 5.898 1 96.19 93 ILE A C 1
ATOM 757 O O . ILE A 1 93 ? 3.729 -4.086 6.441 1 96.19 93 ILE A O 1
ATOM 761 N N . THR A 1 94 ? 2.494 -4.293 4.57 1 95.06 94 THR A N 1
ATOM 762 C CA . THR A 1 94 ? 3.668 -4.266 3.705 1 95.06 94 THR A CA 1
ATOM 763 C C . THR A 1 94 ? 4.359 -2.906 3.773 1 95.06 94 THR A C 1
ATOM 765 O O . THR A 1 94 ? 5.586 -2.824 3.705 1 95.06 94 THR A O 1
ATOM 768 N N . SER A 1 95 ? 3.582 -1.846 3.875 1 93 95 SER A N 1
ATOM 769 C CA . SER A 1 95 ? 4.172 -0.519 4.023 1 93 95 SER A CA 1
ATOM 770 C C . SER A 1 95 ? 4.934 -0.395 5.336 1 93 95 SER A C 1
ATOM 772 O O . SER A 1 95 ? 6.02 0.194 5.379 1 93 95 SER A O 1
ATOM 774 N N . PHE A 1 96 ? 4.359 -0.923 6.375 1 93.69 96 PHE A N 1
ATOM 775 C CA . PHE A 1 96 ? 5.043 -0.918 7.664 1 93.69 96 PHE A CA 1
ATOM 776 C C . PHE A 1 96 ? 6.348 -1.7 7.586 1 93.69 96 PHE A C 1
ATOM 778 O O . PHE A 1 96 ? 7.371 -1.262 8.117 1 93.69 96 PHE A O 1
ATOM 785 N N . MET A 1 97 ? 6.277 -2.82 6.961 1 92.5 97 MET A N 1
ATOM 786 C CA . MET A 1 97 ? 7.469 -3.65 6.801 1 92.5 97 MET A CA 1
ATOM 787 C C . MET A 1 97 ? 8.562 -2.895 6.059 1 92.5 97 MET A C 1
ATOM 789 O O . MET A 1 97 ? 9.742 -2.988 6.418 1 92.5 97 MET A O 1
ATOM 793 N N . THR A 1 98 ? 8.18 -2.164 5.035 1 89.81 98 THR A N 1
ATOM 794 C CA . THR A 1 98 ? 9.156 -1.409 4.258 1 89.81 98 THR A CA 1
ATOM 795 C C . THR A 1 98 ? 9.859 -0.373 5.129 1 89.81 98 THR A C 1
ATOM 797 O O . THR A 1 98 ? 11.078 -0.213 5.055 1 89.81 98 THR A O 1
ATOM 800 N N . VAL A 1 99 ? 9.141 0.299 5.977 1 90.19 99 VAL A N 1
ATOM 801 C CA . VAL A 1 99 ? 9.711 1.303 6.871 1 90.19 99 VAL A CA 1
ATOM 802 C C . VAL A 1 99 ? 10.602 0.625 7.91 1 90.19 99 VAL A C 1
ATOM 804 O O . VAL A 1 99 ? 11.711 1.083 8.18 1 90.19 99 VAL A O 1
ATOM 807 N N . LEU A 1 100 ? 10.102 -0.449 8.422 1 91.5 100 LEU A N 1
ATOM 808 C CA . LEU A 1 100 ? 10.828 -1.184 9.453 1 91.5 100 LEU A CA 1
ATOM 809 C C . LEU A 1 100 ? 12.148 -1.73 8.898 1 91.5 100 LEU A C 1
ATOM 811 O O . LEU A 1 100 ? 13.164 -1.719 9.594 1 91.5 100 LEU A O 1
ATOM 815 N N . GLU A 1 101 ? 12.102 -2.188 7.723 1 89.94 101 GLU A N 1
ATOM 816 C CA . GLU A 1 101 ? 13.273 -2.77 7.078 1 89.94 101 GLU A CA 1
ATOM 817 C C . GLU A 1 101 ? 14.414 -1.758 6.988 1 89.94 101 GLU A C 1
ATOM 819 O O . GLU A 1 101 ? 15.586 -2.121 7.125 1 89.94 101 GLU A O 1
ATOM 824 N N . TYR A 1 102 ? 14.047 -0.532 6.738 1 86.44 102 TYR A N 1
ATOM 825 C CA . TYR A 1 102 ? 15.078 0.498 6.672 1 86.44 102 TYR A CA 1
ATOM 826 C C . TYR A 1 102 ? 15.805 0.631 8.008 1 86.44 102 TYR A C 1
ATOM 828 O O . TYR A 1 102 ? 17.031 0.756 8.039 1 86.44 102 TYR A O 1
ATOM 836 N N . TRP A 1 103 ? 15.094 0.548 9.062 1 88.81 103 TRP A N 1
ATOM 837 C CA . TRP A 1 103 ? 15.641 0.758 10.398 1 88.81 103 TRP A CA 1
ATOM 838 C C . TRP A 1 103 ? 16.422 -0.466 10.859 1 88.81 103 TRP A C 1
ATOM 840 O O . TRP A 1 103 ? 17.422 -0.338 11.578 1 88.81 103 TRP A O 1
ATOM 850 N N . ILE A 1 104 ? 16.016 -1.583 10.398 1 91.12 104 ILE A N 1
ATOM 851 C CA . ILE A 1 104 ? 16.641 -2.793 10.922 1 91.12 104 ILE A CA 1
ATOM 852 C C . ILE A 1 104 ? 17.516 -3.42 9.844 1 91.12 104 ILE A C 1
ATOM 854 O O . ILE A 1 104 ? 17.844 -4.605 9.914 1 91.12 104 ILE A O 1
ATOM 858 N N . ASP A 1 105 ? 17.828 -2.701 8.898 1 87.5 105 ASP A N 1
ATOM 859 C CA . ASP A 1 105 ? 18.609 -3.182 7.77 1 87.5 105 ASP A CA 1
ATOM 860 C C . ASP A 1 105 ? 19.891 -3.887 8.25 1 87.5 105 ASP A C 1
ATOM 862 O O . ASP A 1 105 ? 20.266 -4.926 7.711 1 87.5 105 ASP A O 1
ATOM 866 N N . PHE A 1 106 ? 20.562 -3.391 9.273 1 89.56 106 PHE A N 1
ATOM 867 C CA . PHE A 1 106 ? 21.797 -3.943 9.805 1 89.56 106 PHE A CA 1
ATOM 868 C C . PHE A 1 106 ? 21.578 -5.336 10.383 1 89.56 106 PHE A C 1
ATOM 870 O O . PHE A 1 106 ? 22.469 -6.18 10.359 1 89.56 106 PHE A O 1
ATOM 877 N N . LEU A 1 107 ? 20.312 -5.594 10.859 1 90.38 107 LEU A N 1
ATOM 878 C CA . LEU A 1 107 ? 19.953 -6.906 11.383 1 90.38 107 LEU A CA 1
ATOM 879 C C . LEU A 1 107 ? 19.562 -7.855 10.258 1 90.38 107 LEU A C 1
ATOM 881 O O . LEU A 1 107 ? 19.875 -9.047 10.305 1 90.38 107 LEU A O 1
ATOM 885 N N . LEU A 1 108 ? 18.984 -7.344 9.258 1 89.06 108 LEU A N 1
ATOM 886 C CA . LEU A 1 108 ? 18.438 -8.156 8.172 1 89.06 108 LEU A CA 1
ATOM 887 C C . LEU A 1 108 ? 19.562 -8.781 7.348 1 89.06 108 LEU A C 1
ATOM 889 O O . LEU A 1 108 ? 19.391 -9.867 6.785 1 89.06 108 LEU A O 1
ATOM 893 N N . VAL A 1 109 ? 20.688 -8.164 7.359 1 87.56 109 VAL A N 1
ATOM 894 C CA . VAL A 1 109 ? 21.828 -8.68 6.59 1 87.56 109 VAL A CA 1
ATOM 895 C C . VAL A 1 109 ? 22.281 -10.008 7.184 1 87.56 109 VAL A C 1
ATOM 897 O O . VAL A 1 109 ? 22.859 -10.836 6.48 1 87.56 109 VAL A O 1
ATOM 900 N N . TRP A 1 110 ? 22 -10.211 8.477 1 91.56 110 TRP A N 1
ATOM 901 C CA . TRP A 1 110 ? 22.438 -11.43 9.156 1 91.56 110 TRP A CA 1
ATOM 902 C C . TRP A 1 110 ? 21.375 -12.516 9.055 1 91.56 110 TRP A C 1
ATOM 904 O O . TRP A 1 110 ? 21.609 -13.656 9.453 1 91.56 110 TRP A O 1
ATOM 914 N N . VAL A 1 111 ? 20.266 -12.273 8.555 1 91.25 111 VAL A N 1
ATOM 915 C CA . VAL A 1 111 ? 19.188 -13.258 8.43 1 91.25 111 VAL A CA 1
ATOM 916 C C . VAL A 1 111 ? 19.297 -13.969 7.082 1 91.25 111 VAL A C 1
ATOM 918 O O . VAL A 1 111 ? 19.016 -13.383 6.035 1 91.25 111 VAL A O 1
ATOM 921 N N . PRO A 1 112 ? 19.703 -15.227 7.184 1 90.69 112 PRO A N 1
ATOM 922 C CA . PRO A 1 112 ? 19.75 -15.984 5.934 1 90.69 112 PRO A CA 1
ATOM 923 C C . PRO A 1 112 ? 18.375 -16.141 5.285 1 90.69 112 PRO A C 1
ATOM 925 O O . PRO A 1 112 ? 17.375 -16.281 5.984 1 90.69 112 PRO A O 1
ATOM 928 N N . PHE A 1 113 ? 18.281 -16.031 3.998 1 93.25 113 PHE A N 1
ATOM 929 C CA . PHE A 1 113 ? 17.094 -16.25 3.184 1 93.25 113 PHE A CA 1
ATOM 930 C C . PHE A 1 113 ? 16 -15.234 3.531 1 93.25 113 PHE A C 1
ATOM 932 O O . PHE A 1 113 ? 14.812 -15.562 3.525 1 93.25 113 PHE A O 1
ATOM 939 N N . TYR A 1 114 ? 16.297 -14.07 3.898 1 92.88 114 TYR A N 1
ATOM 940 C CA . TYR A 1 114 ? 15.328 -13.055 4.277 1 92.88 114 TYR A CA 1
ATOM 941 C C . TYR A 1 114 ? 14.312 -12.836 3.162 1 92.88 114 TYR A C 1
ATOM 943 O O . TYR A 1 114 ? 13.102 -12.781 3.414 1 92.88 114 TYR A O 1
ATOM 951 N N . TRP A 1 115 ? 14.781 -12.758 1.989 1 92.31 115 TRP A N 1
ATOM 952 C CA . TRP A 1 115 ? 13.906 -12.445 0.867 1 92.31 115 TRP A CA 1
ATOM 953 C C . TRP A 1 115 ? 12.914 -13.578 0.626 1 92.31 115 TRP A C 1
ATOM 955 O O . TRP A 1 115 ? 11.758 -13.336 0.265 1 92.31 115 TRP A O 1
ATOM 965 N N . LEU A 1 116 ? 13.398 -14.727 0.807 1 94.94 116 LEU A N 1
ATOM 966 C CA . LEU A 1 116 ? 12.5 -15.875 0.681 1 94.94 116 LEU A CA 1
ATOM 967 C C . LEU A 1 116 ? 11.445 -15.859 1.783 1 94.94 116 LEU A C 1
ATOM 969 O O . LEU A 1 116 ? 10.266 -16.094 1.52 1 94.94 116 LEU A O 1
ATOM 973 N N . MET A 1 117 ? 11.875 -15.578 2.965 1 95.44 117 MET A N 1
ATOM 974 C CA . MET A 1 117 ? 10.945 -15.523 4.09 1 95.44 117 MET A CA 1
ATOM 975 C C . MET A 1 117 ? 9.922 -14.406 3.893 1 95.44 117 MET A C 1
ATOM 977 O O . MET A 1 117 ? 8.734 -14.602 4.152 1 95.44 117 MET A O 1
ATOM 981 N N . LYS A 1 118 ? 10.398 -13.32 3.428 1 95.19 118 LYS A N 1
ATOM 982 C CA . LYS A 1 118 ? 9.5 -12.203 3.152 1 95.19 118 LYS A CA 1
ATOM 983 C C . LYS A 1 118 ? 8.492 -12.57 2.066 1 95.19 118 LYS A C 1
ATOM 985 O O . LYS A 1 118 ? 7.305 -12.242 2.178 1 95.19 118 LYS A O 1
ATOM 990 N N . ALA A 1 119 ? 8.953 -13.266 1.078 1 95.81 119 ALA A N 1
ATOM 991 C CA . ALA A 1 119 ? 8.07 -13.688 -0.007 1 95.81 119 ALA A CA 1
ATOM 992 C C . ALA A 1 119 ? 6.992 -14.633 0.5 1 95.81 119 ALA A C 1
ATOM 994 O O . ALA A 1 119 ? 5.82 -14.5 0.14 1 95.81 119 ALA A O 1
ATOM 995 N N . ILE A 1 120 ? 7.348 -15.539 1.308 1 95.75 120 ILE A N 1
ATOM 996 C CA . ILE A 1 120 ? 6.391 -16.484 1.873 1 95.75 120 ILE A CA 1
ATOM 997 C C . ILE A 1 120 ? 5.363 -15.742 2.719 1 95.75 120 ILE A C 1
ATOM 999 O O . ILE A 1 120 ? 4.168 -16.031 2.654 1 95.75 120 ILE A O 1
ATOM 1003 N N . PHE A 1 121 ? 5.82 -14.82 3.463 1 97.06 121 PHE A N 1
ATOM 1004 C CA . PHE A 1 121 ? 4.934 -14.008 4.293 1 97.06 121 PHE A CA 1
ATOM 1005 C C . PHE A 1 121 ? 3.955 -13.219 3.432 1 97.06 121 PHE A C 1
ATOM 1007 O O . PHE A 1 121 ? 2.764 -13.156 3.74 1 97.06 121 PHE A O 1
ATOM 1014 N N . LEU A 1 122 ? 4.414 -12.672 2.346 1 96.75 122 LEU A N 1
ATOM 1015 C CA . LEU A 1 122 ? 3.572 -11.898 1.433 1 96.75 122 LEU A CA 1
ATOM 1016 C C . LEU A 1 122 ? 2.492 -12.781 0.818 1 96.75 122 LEU A C 1
ATOM 1018 O O . LEU A 1 122 ? 1.336 -12.367 0.705 1 96.75 122 LEU A O 1
ATOM 1022 N N . VAL A 1 123 ? 2.885 -13.938 0.456 1 95 123 VAL A N 1
ATOM 1023 C CA . VAL A 1 123 ? 1.929 -14.883 -0.118 1 95 123 VAL A CA 1
ATOM 1024 C C . VAL A 1 123 ? 0.891 -15.266 0.932 1 95 123 VAL A C 1
ATOM 1026 O O . VAL A 1 123 ? -0.307 -15.32 0.641 1 95 123 VAL A O 1
ATOM 1029 N N . TRP A 1 124 ? 1.377 -15.508 2.148 1 96.69 124 TRP A N 1
ATOM 1030 C CA . TRP A 1 124 ? 0.474 -15.836 3.246 1 96.69 124 TRP A CA 1
ATOM 1031 C C . TRP A 1 124 ? -0.51 -14.695 3.5 1 96.69 124 TRP A C 1
ATOM 1033 O O . TRP A 1 124 ? -1.694 -14.938 3.748 1 96.69 124 TRP A O 1
ATOM 1043 N N . LEU A 1 125 ? -0.127 -13.547 3.387 1 96.94 125 LEU A N 1
ATOM 1044 C CA . LEU A 1 125 ? -0.981 -12.375 3.572 1 96.94 125 LEU A CA 1
ATOM 1045 C C . LEU A 1 125 ? -2.018 -12.281 2.457 1 96.94 125 LEU A C 1
ATOM 1047 O O . LEU A 1 125 ? -3.164 -11.898 2.701 1 96.94 125 LEU A O 1
ATOM 1051 N N . ALA A 1 126 ? -1.641 -12.633 1.246 1 94.75 126 ALA A N 1
ATOM 1052 C CA . ALA A 1 126 ? -2.424 -12.297 0.059 1 94.75 126 ALA A CA 1
ATOM 1053 C C . ALA A 1 126 ? -3.393 -13.422 -0.295 1 94.75 126 ALA A C 1
ATOM 1055 O O . ALA A 1 126 ? -4.484 -13.172 -0.813 1 94.75 126 ALA A O 1
ATOM 1056 N N . LEU A 1 127 ? -3.1 -14.648 -0.057 1 88.75 127 LEU A N 1
ATOM 1057 C CA . LEU A 1 127 ? -3.906 -15.781 -0.504 1 88.75 127 LEU A CA 1
ATOM 1058 C C . LEU A 1 127 ? -5.23 -15.836 0.249 1 88.75 127 LEU A C 1
ATOM 1060 O O . LEU A 1 127 ? -5.254 -15.758 1.479 1 88.75 127 LEU A O 1
ATOM 1064 N N . PRO A 1 128 ? -6.266 -15.969 -0.5 1 81.94 128 PRO A N 1
ATOM 1065 C CA . PRO A 1 128 ? -7.598 -16 0.108 1 81.94 128 PRO A CA 1
ATOM 1066 C C . PRO A 1 128 ? -7.793 -17.188 1.052 1 81.94 128 PRO A C 1
ATOM 1068 O O . PRO A 1 128 ? -8.594 -17.094 1.991 1 81.94 128 PRO A O 1
ATOM 1071 N N . ARG A 1 129 ? -7.059 -18.203 0.739 1 83.62 129 ARG A N 1
ATOM 1072 C CA . ARG A 1 129 ? -7.176 -19.391 1.574 1 83.62 129 ARG A CA 1
ATOM 1073 C C . ARG A 1 129 ? -6.727 -19.109 3.002 1 83.62 129 ARG A C 1
ATOM 1075 O O . ARG A 1 129 ? -7.289 -19.641 3.957 1 83.62 129 ARG A O 1
ATOM 1082 N N . PHE A 1 130 ? -5.754 -18.219 3.154 1 86.94 130 PHE A N 1
ATOM 1083 C CA . PHE A 1 130 ? -5.207 -17.922 4.473 1 86.94 130 PHE A CA 1
ATOM 1084 C C . PHE A 1 130 ? -5.754 -16.594 5.004 1 86.94 130 PHE A C 1
ATOM 1086 O O . PHE A 1 130 ? -5.906 -16.422 6.215 1 86.94 130 PHE A O 1
ATOM 1093 N N . SER A 1 131 ? -6.094 -15.695 4.152 1 88.12 131 SER A N 1
ATOM 1094 C CA . SER A 1 131 ? -6.574 -14.367 4.516 1 88.12 131 SER A CA 1
ATOM 1095 C C . SER A 1 131 ? -5.746 -13.773 5.652 1 88.12 131 SER A C 1
ATOM 1097 O O . SER A 1 131 ? -6.301 -13.273 6.633 1 88.12 131 SER A O 1
ATOM 1099 N N . GLY A 1 132 ? -4.5 -13.859 5.461 1 93.25 132 GLY A N 1
ATOM 1100 C CA . GLY A 1 132 ? -3.586 -13.445 6.516 1 93.25 132 GLY A CA 1
ATOM 1101 C C . GLY A 1 132 ? -3.742 -11.992 6.91 1 93.25 132 GLY A C 1
ATOM 1102 O O . GLY A 1 132 ? -3.65 -11.648 8.094 1 93.25 132 GLY A O 1
ATOM 1103 N N . ALA A 1 133 ? -4 -11.156 5.969 1 96 133 ALA A N 1
ATOM 1104 C CA . ALA A 1 133 ? -4.133 -9.727 6.258 1 96 133 ALA A CA 1
ATOM 1105 C C . ALA A 1 133 ? -5.383 -9.445 7.086 1 96 133 ALA A C 1
ATOM 1107 O O . ALA A 1 133 ? -5.34 -8.672 8.039 1 96 133 ALA A O 1
ATOM 1108 N N . SER A 1 134 ? -6.43 -10.117 6.711 1 93.19 134 SER A N 1
ATOM 1109 C CA . SER A 1 134 ? -7.664 -9.953 7.473 1 93.19 134 SER A CA 1
ATOM 1110 C C . SER A 1 134 ? -7.512 -10.477 8.898 1 93.19 134 SER A C 1
ATOM 1112 O O . SER A 1 134 ? -8.062 -9.898 9.836 1 93.19 134 SER A O 1
ATOM 1114 N N . LEU A 1 135 ? -6.809 -11.523 9.016 1 94.31 135 LEU A N 1
ATOM 1115 C CA . LEU A 1 135 ? -6.555 -12.086 10.336 1 94.31 135 LEU A CA 1
ATOM 1116 C C . LEU A 1 135 ? -5.77 -11.109 11.203 1 94.31 135 LEU A C 1
ATOM 1118 O O . LEU A 1 135 ? -6.121 -10.883 12.367 1 94.31 135 LEU A O 1
ATOM 1122 N N . ILE A 1 136 ? -4.785 -10.508 10.648 1 95.12 136 ILE A N 1
ATOM 1123 C CA . ILE A 1 136 ? -3.967 -9.547 11.383 1 95.12 136 ILE A CA 1
ATOM 1124 C C . ILE A 1 136 ? -4.801 -8.312 11.719 1 95.12 136 ILE A C 1
ATOM 1126 O O . ILE A 1 136 ? -4.691 -7.762 12.82 1 95.12 136 ILE A O 1
ATOM 1130 N N . TYR A 1 137 ? -5.605 -7.906 10.82 1 95.31 137 TYR A N 1
ATOM 1131 C CA . TYR A 1 137 ? -6.473 -6.762 11.086 1 95.31 137 TYR A CA 1
ATOM 1132 C C . TYR A 1 137 ? -7.352 -7.016 12.305 1 95.31 137 TYR A C 1
ATOM 1134 O O . TYR A 1 137 ? -7.398 -6.199 13.227 1 95.31 137 TYR A O 1
ATOM 1142 N N . ARG A 1 138 ? -7.977 -8.133 12.281 1 94.5 138 ARG A N 1
ATOM 1143 C CA . ARG A 1 138 ? -8.93 -8.453 13.336 1 94.5 138 ARG A CA 1
ATOM 1144 C C . ARG A 1 138 ? -8.219 -8.734 14.656 1 94.5 138 ARG A C 1
ATOM 1146 O O . ARG A 1 138 ? -8.727 -8.391 15.727 1 94.5 138 ARG A O 1
ATOM 1153 N N . ALA A 1 139 ? -7.047 -9.266 14.578 1 95.69 139 ALA A N 1
ATOM 1154 C CA . ALA A 1 139 ? -6.344 -9.711 15.781 1 95.69 139 ALA A CA 1
ATOM 1155 C C . ALA A 1 139 ? -5.535 -8.578 16.391 1 95.69 139 ALA A C 1
ATOM 1157 O O . ALA A 1 139 ? -5.371 -8.508 17.609 1 95.69 139 ALA A O 1
ATOM 1158 N N . ILE A 1 140 ? -5.07 -7.691 15.602 1 96.38 140 ILE A N 1
ATOM 1159 C CA . ILE A 1 140 ? -4.094 -6.738 16.109 1 96.38 140 ILE A CA 1
ATOM 1160 C C . ILE A 1 140 ? -4.566 -5.312 15.828 1 96.38 140 ILE A C 1
ATOM 1162 O O . ILE A 1 140 ? -4.777 -4.527 16.75 1 96.38 140 ILE A O 1
ATOM 1166 N N . ILE A 1 141 ? -4.887 -4.973 14.68 1 95.81 141 ILE A N 1
ATOM 1167 C CA . ILE A 1 141 ? -5.113 -3.588 14.281 1 95.81 141 ILE A CA 1
ATOM 1168 C C . ILE A 1 141 ? -6.441 -3.1 14.852 1 95.81 141 ILE A C 1
ATOM 1170 O O . ILE A 1 141 ? -6.5 -2.049 15.492 1 95.81 141 ILE A O 1
ATOM 1174 N N . ARG A 1 142 ? -7.398 -3.891 14.656 1 95.56 142 ARG A N 1
ATOM 1175 C CA . ARG A 1 142 ? -8.742 -3.475 15.047 1 95.56 142 ARG A CA 1
ATOM 1176 C C . ARG A 1 142 ? -8.836 -3.287 16.562 1 95.56 142 ARG A C 1
ATOM 1178 O O . ARG A 1 142 ? -9.305 -2.25 17.031 1 95.56 142 ARG A O 1
ATOM 1185 N N . PRO A 1 143 ? -8.312 -4.195 17.375 1 96.12 143 PRO A N 1
ATOM 1186 C CA . PRO A 1 143 ? -8.477 -4.047 18.812 1 96.12 143 PRO A CA 1
ATOM 1187 C C . PRO A 1 143 ? -7.5 -3.041 19.422 1 96.12 143 PRO A C 1
ATOM 1189 O O . PRO A 1 143 ? -7.832 -2.361 20.406 1 96.12 143 PRO A O 1
ATOM 1192 N N . TYR A 1 144 ? -6.332 -2.85 18.797 1 95.88 144 TYR A N 1
ATOM 1193 C CA . TYR A 1 144 ? -5.301 -2.094 19.484 1 95.88 144 TYR A CA 1
ATOM 1194 C C . TYR A 1 144 ? -5.062 -0.744 18.828 1 95.88 144 TYR A C 1
ATOM 1196 O O . TYR A 1 144 ? -4.613 0.205 19.469 1 95.88 144 TYR A O 1
ATOM 1204 N N . ILE A 1 145 ? -5.383 -0.6 17.578 1 95.5 145 ILE A N 1
ATOM 1205 C CA . ILE A 1 145 ? -5.008 0.618 16.875 1 95.5 145 ILE A CA 1
ATOM 1206 C C . ILE A 1 145 ? -6.262 1.384 16.469 1 95.5 145 ILE A C 1
ATOM 1208 O O . ILE A 1 145 ? -6.324 2.607 16.609 1 95.5 145 ILE A O 1
ATOM 1212 N N . THR A 1 146 ? -7.262 0.694 16.047 1 95.12 146 THR A N 1
ATOM 1213 C CA . THR A 1 146 ? -8.469 1.278 15.477 1 95.12 146 THR A CA 1
ATOM 1214 C C . THR A 1 146 ? -9.18 2.168 16.484 1 95.12 146 THR A C 1
ATOM 1216 O O . THR A 1 146 ? -9.633 3.264 16.156 1 95.12 146 THR A O 1
ATOM 1219 N N . PRO A 1 147 ? -9.266 1.753 17.812 1 95.88 147 PRO A N 1
ATOM 1220 C CA . PRO A 1 147 ? -9.938 2.635 18.766 1 95.88 147 PRO A CA 1
ATOM 1221 C C . PRO A 1 147 ? -9.266 4 18.891 1 95.88 147 PRO A C 1
ATOM 1223 O O . PRO A 1 147 ? -9.945 5.016 19.047 1 95.88 147 PRO A O 1
ATOM 1226 N N . TYR A 1 148 ? -7.98 3.992 18.859 1 93.62 148 TYR A N 1
ATOM 1227 C CA . TYR A 1 148 ? -7.258 5.258 18.922 1 93.62 148 TYR A CA 1
ATOM 1228 C C . TYR A 1 148 ? -7.562 6.117 17.703 1 93.62 148 TYR A C 1
ATOM 1230 O O . TYR A 1 148 ? -7.859 7.305 17.828 1 93.62 148 TYR A O 1
ATOM 1238 N N . VAL A 1 149 ? -7.516 5.547 16.547 1 94.12 149 VAL A N 1
ATOM 1239 C CA . VAL A 1 149 ? -7.75 6.262 15.289 1 94.12 149 VAL A CA 1
ATOM 1240 C C . VAL A 1 149 ? -9.172 6.816 15.273 1 94.12 149 VAL A C 1
ATOM 1242 O O . VAL A 1 149 ? -9.391 7.973 14.906 1 94.12 149 VAL A O 1
ATOM 1245 N N . MET A 1 150 ? -10.086 6.062 15.695 1 94.69 150 MET A N 1
ATOM 1246 C CA . MET A 1 150 ? -11.484 6.484 15.688 1 94.69 150 MET A CA 1
ATOM 1247 C C . MET A 1 150 ? -11.711 7.621 16.688 1 94.69 150 MET A C 1
ATOM 1249 O O . MET A 1 150 ? -12.492 8.531 16.406 1 94.69 150 MET A O 1
ATOM 1253 N N . ARG A 1 151 ? -11.078 7.543 17.781 1 92.88 151 ARG A N 1
ATOM 1254 C CA . ARG A 1 151 ? -11.188 8.609 18.766 1 92.88 151 ARG A CA 1
ATOM 1255 C C . ARG A 1 151 ? -10.648 9.93 18.219 1 92.88 151 ARG A C 1
ATOM 1257 O O . ARG A 1 151 ? -11.297 10.969 18.328 1 92.88 151 ARG A O 1
ATOM 1264 N N . VAL A 1 152 ? -9.484 9.789 17.609 1 92.38 152 VAL A N 1
ATOM 1265 C CA . VAL A 1 152 ? -8.859 10.977 17.031 1 92.38 152 VAL A CA 1
ATOM 1266 C C . VAL A 1 152 ? -9.742 11.539 15.922 1 92.38 152 VAL A C 1
ATOM 1268 O O . VAL A 1 152 ? -10 12.742 15.875 1 92.38 152 VAL A O 1
ATOM 1271 N N . MET A 1 153 ? -10.242 10.711 15.125 1 91.38 153 MET A N 1
ATOM 1272 C CA . MET A 1 153 ? -11.016 11.164 13.969 1 91.38 153 MET A CA 1
ATOM 1273 C C . MET A 1 153 ? -12.367 11.719 14.414 1 91.38 153 MET A C 1
ATOM 1275 O O . MET A 1 153 ? -12.891 12.648 13.789 1 91.38 153 MET A O 1
ATOM 1279 N N . SER A 1 154 ? -12.891 11.148 15.406 1 91.19 154 SER A N 1
ATOM 1280 C CA . SER A 1 154 ? -14.125 11.703 15.953 1 91.19 154 SER A CA 1
ATOM 1281 C C . SER A 1 154 ? -13.922 13.125 16.469 1 91.19 154 SER A C 1
ATOM 1283 O O . SER A 1 154 ? -14.773 13.992 16.25 1 91.19 154 SER A O 1
ATOM 1285 N N . ARG A 1 155 ? -12.797 13.391 17.062 1 87.75 155 ARG A N 1
ATOM 1286 C CA . ARG A 1 155 ? -12.469 14.719 17.562 1 87.75 155 ARG A CA 1
ATOM 1287 C C . ARG A 1 155 ? -12.227 15.688 16.406 1 87.75 155 ARG A C 1
ATOM 1289 O O . ARG A 1 155 ? -12.648 16.844 16.469 1 87.75 155 ARG A O 1
ATOM 1296 N N . VAL A 1 156 ? -11.57 15.195 15.438 1 87.44 156 VAL A N 1
ATOM 1297 C CA . VAL A 1 156 ? -11.273 16.016 14.273 1 87.44 156 VAL A CA 1
ATOM 1298 C C . VAL A 1 156 ? -12.57 16.406 13.57 1 87.44 156 VAL A C 1
ATOM 1300 O O . VAL A 1 156 ? -12.773 17.562 13.211 1 87.44 156 VAL A O 1
ATOM 1303 N N . ASN A 1 157 ? -13.391 15.445 13.398 1 85.38 157 ASN A N 1
ATOM 1304 C CA . ASN A 1 157 ? -14.664 15.695 12.719 1 85.38 157 ASN A CA 1
ATOM 1305 C C . ASN A 1 157 ? -15.57 16.609 13.531 1 85.38 157 ASN A C 1
ATOM 1307 O O . ASN A 1 157 ? -16.266 17.453 12.977 1 85.38 157 ASN A O 1
ATOM 1311 N N . ASN A 1 158 ? -15.555 16.469 14.805 1 84.69 158 ASN A N 1
ATOM 1312 C CA . ASN A 1 158 ? -16.312 17.359 15.68 1 84.69 158 ASN A CA 1
ATOM 1313 C C . ASN A 1 158 ? -15.766 18.781 15.648 1 84.69 158 ASN A C 1
ATOM 1315 O O . ASN A 1 158 ? -16.531 19.75 15.656 1 84.69 158 ASN A O 1
ATOM 1319 N N . ALA A 1 159 ? -14.492 18.891 15.609 1 79.56 159 ALA A N 1
ATOM 1320 C CA . ALA A 1 159 ? -13.859 20.203 15.523 1 79.56 159 ALA A CA 1
ATOM 1321 C C . ALA A 1 159 ? -14.172 20.891 14.195 1 79.56 159 ALA A C 1
ATOM 1323 O O . ALA A 1 159 ? -14.383 22.094 14.148 1 79.56 159 ALA A O 1
ATOM 1324 N N . ALA A 1 160 ? -14.195 20.156 13.227 1 76.94 160 ALA A N 1
ATOM 1325 C CA . ALA A 1 160 ? -14.523 20.688 11.906 1 76.94 160 ALA A CA 1
ATOM 1326 C C . ALA A 1 160 ? -15.977 21.156 11.844 1 76.94 160 ALA A C 1
ATOM 1328 O O . ALA A 1 160 ? -16.281 22.172 11.211 1 76.94 160 ALA A O 1
ATOM 1329 N N . ALA A 1 161 ? -16.781 20.453 12.453 1 75.81 161 ALA A N 1
ATOM 1330 C CA . ALA A 1 161 ? -18.203 20.797 12.484 1 75.81 161 ALA A CA 1
ATOM 1331 C C . ALA A 1 161 ? -18.438 22.047 13.32 1 75.81 161 ALA A C 1
ATOM 1333 O O . ALA A 1 161 ? -19.297 22.875 12.984 1 75.81 161 ALA A O 1
ATOM 1334 N N . ALA A 1 162 ? -17.656 22.25 14.328 1 68.44 162 ALA A N 1
ATOM 1335 C CA . ALA A 1 162 ? -17.812 23.406 15.219 1 68.44 162 ALA A CA 1
ATOM 1336 C C . ALA A 1 162 ? -17.312 24.688 14.547 1 68.44 162 ALA A C 1
ATOM 1338 O O . ALA A 1 162 ? -17.781 25.781 14.867 1 68.44 162 ALA A O 1
ATOM 1339 N N . GLY A 1 163 ? -16.328 24.562 13.656 1 61.31 163 GLY A N 1
ATOM 1340 C CA . GLY A 1 163 ? -15.789 25.734 12.992 1 61.31 163 GLY A CA 1
ATOM 1341 C C . GLY A 1 163 ? -16.562 26.125 11.75 1 61.31 163 GLY A C 1
ATOM 1342 O O . GLY A 1 163 ? -16.312 27.188 11.164 1 61.31 163 GLY A O 1
ATOM 1343 N N . ALA A 1 164 ? -17.484 25.359 11.227 1 61.19 164 ALA A N 1
ATOM 1344 C CA . ALA A 1 164 ? -18.297 25.688 10.062 1 61.19 164 ALA A CA 1
ATOM 1345 C C . ALA A 1 164 ? -19.344 26.75 10.406 1 61.19 164 ALA A C 1
ATOM 1347 O O . ALA A 1 164 ? -19.922 26.734 11.5 1 61.19 164 ALA A O 1
ATOM 1348 N N . PRO A 1 165 ? -19.234 27.891 9.688 1 58.44 165 PRO A N 1
ATOM 1349 C CA . PRO A 1 165 ? -20.219 28.938 9.992 1 58.44 165 PRO A CA 1
ATOM 1350 C C . PRO A 1 165 ? -21.625 28.391 10.109 1 58.44 165 PRO A C 1
ATOM 1352 O O . PRO A 1 165 ? -22.031 27.516 9.336 1 58.44 165 PRO A O 1
ATOM 1355 N N . VAL A 1 166 ? -22.172 28.484 11.312 1 54.84 166 VAL A N 1
ATOM 1356 C CA . VAL A 1 166 ? -23.578 28.156 11.516 1 54.84 166 VAL A CA 1
ATOM 1357 C C . VAL A 1 166 ? -24.422 28.781 10.406 1 54.84 166 VAL A C 1
ATOM 1359 O O . VAL A 1 166 ? -24.328 29.984 10.148 1 54.84 166 VAL A O 1
ATOM 1362 N N . PRO A 1 167 ? -24.844 27.875 9.508 1 54.75 167 PRO A N 1
ATOM 1363 C CA . PRO A 1 167 ? -25.719 28.5 8.523 1 54.75 167 PRO A CA 1
ATOM 1364 C C . PRO A 1 167 ? -26.703 29.484 9.156 1 54.75 167 PRO A C 1
ATOM 1366 O O . PRO A 1 167 ? -27.141 29.281 10.297 1 54.75 167 PRO A O 1
ATOM 1369 N N . PRO A 1 168 ? -26.641 30.625 8.625 1 51.97 168 PRO A N 1
ATOM 1370 C CA . PRO A 1 168 ? -27.641 31.531 9.195 1 51.97 168 PRO A CA 1
ATOM 1371 C C . PRO A 1 168 ? -29 30.875 9.383 1 51.97 168 PRO A C 1
ATOM 1373 O O . PRO A 1 168 ? -29.359 29.953 8.641 1 51.97 168 PRO A O 1
ATOM 1376 N N . PRO A 1 169 ? -29.484 30.984 10.594 1 51.28 169 PRO A N 1
ATOM 1377 C CA . PRO A 1 169 ? -30.828 30.406 10.75 1 51.28 169 PRO A CA 1
ATOM 1378 C C . PRO A 1 169 ? -31.703 30.625 9.531 1 51.28 169 PRO A C 1
ATOM 1380 O O . PRO A 1 169 ? -31.656 31.672 8.898 1 51.28 169 PRO A O 1
ATOM 1383 N N . ARG A 1 170 ? -31.953 29.547 8.922 1 50.22 170 ARG A N 1
ATOM 1384 C CA . ARG A 1 170 ? -32.938 29.719 7.875 1 50.22 170 ARG A CA 1
ATOM 1385 C C . ARG A 1 170 ? -34 30.75 8.289 1 50.22 170 ARG A C 1
ATOM 1387 O O . ARG A 1 170 ? -34.625 30.594 9.336 1 50.22 170 ARG A O 1
ATOM 1394 N N . SER A 1 171 ? -33.812 31.891 7.93 1 44.19 171 SER A N 1
ATOM 1395 C CA . SER A 1 171 ? -34.906 32.812 8.172 1 44.19 171 SER A CA 1
ATOM 1396 C C . SER A 1 171 ? -36.25 32.156 7.855 1 44.19 171 SER A C 1
ATOM 1398 O O . SER A 1 171 ? -36.5 31.719 6.723 1 44.19 171 SER A O 1
ATOM 1400 N N . GLU A 1 172 ? -36.844 31.359 8.695 1 45.34 172 GLU A N 1
ATOM 1401 C CA . GLU A 1 172 ? -38.219 30.953 8.477 1 45.34 172 GLU A CA 1
ATOM 1402 C C . GLU A 1 172 ? -39.031 32.062 7.836 1 45.34 172 GLU A C 1
ATOM 1404 O O . GLU A 1 172 ? -39.188 33.156 8.414 1 45.34 172 GLU A O 1
ATOM 1409 N N . LYS A 1 173 ? -39.031 32.188 6.551 1 51.03 173 LYS A N 1
ATOM 1410 C CA . LYS A 1 173 ? -40 33.031 5.91 1 51.03 173 LYS A CA 1
ATOM 1411 C C . LYS A 1 173 ? -41.312 33.031 6.695 1 51.03 173 LYS A C 1
ATOM 1413 O O . LYS A 1 173 ? -41.844 31.969 7.023 1 51.03 173 LYS A O 1
ATOM 1418 N N . PRO A 1 174 ? -41.75 34.031 7.371 1 43.25 174 PRO A N 1
ATOM 1419 C CA . PRO A 1 174 ? -43.062 34.062 8.047 1 43.25 174 PRO A CA 1
ATOM 1420 C C . PRO A 1 174 ? -44.156 33.469 7.191 1 43.25 174 PRO A C 1
ATOM 1422 O O . PRO A 1 174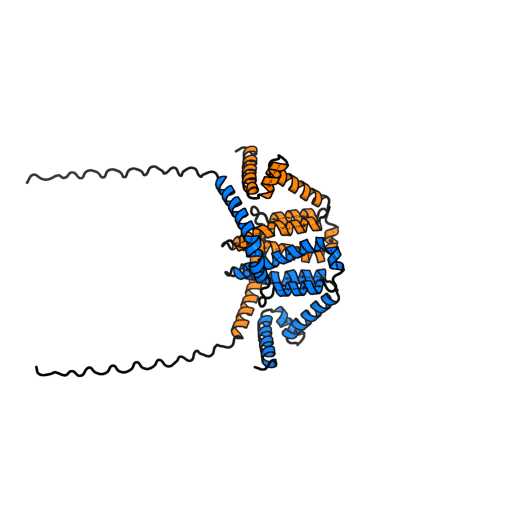 ? -44.281 33.812 6.012 1 43.25 174 PRO A O 1
ATOM 1425 N N . ALA A 1 175 ? -44.625 32.25 7.445 1 45.94 175 ALA A N 1
ATOM 1426 C CA . ALA A 1 175 ? -45.812 31.703 6.754 1 45.94 175 ALA A CA 1
ATOM 1427 C C . ALA A 1 175 ? -46.844 32.781 6.508 1 45.94 175 ALA A C 1
ATOM 1429 O O . ALA A 1 175 ? -47.219 33.531 7.426 1 45.94 175 ALA A O 1
ATOM 1430 N N . ALA A 1 176 ? -47 33.281 5.258 1 46.75 176 ALA A N 1
ATOM 1431 C CA . ALA A 1 176 ? -48.094 34.188 4.879 1 46.75 176 ALA A CA 1
ATOM 1432 C C . ALA A 1 176 ? -49.406 33.781 5.535 1 46.75 176 ALA A C 1
ATOM 1434 O O . ALA A 1 176 ? -49.781 32.594 5.492 1 46.75 176 ALA A O 1
ATOM 1435 N N . ALA A 1 177 ? -49.969 34.438 6.438 1 43.69 177 ALA A N 1
ATOM 1436 C CA . ALA A 1 177 ? -51.25 34.25 7.066 1 43.69 177 ALA A CA 1
ATOM 1437 C C . ALA A 1 177 ? -52.312 33.844 6.039 1 43.69 177 ALA A C 1
ATOM 1439 O O . ALA A 1 177 ? -52.375 34.438 4.941 1 43.69 177 ALA A O 1
ATOM 1440 N N . PRO A 1 178 ? -52.812 32.531 5.992 1 43.16 178 PRO A N 1
ATOM 1441 C CA . PRO A 1 178 ? -53.844 32.219 4.992 1 43.16 178 PRO A CA 1
ATOM 1442 C C . PRO A 1 178 ? -54.875 33.312 4.82 1 43.16 178 PRO A C 1
ATOM 1444 O O . PRO A 1 178 ? -55.312 33.906 5.805 1 43.16 178 PRO A O 1
ATOM 1447 N N . ALA A 1 179 ? -55.062 34 3.77 1 45.47 179 ALA A N 1
ATOM 1448 C CA . ALA A 1 179 ? -56.062 35.031 3.412 1 45.47 179 ALA A CA 1
ATOM 1449 C C . ALA A 1 179 ? -57.438 34.688 3.959 1 45.47 179 ALA A C 1
ATOM 1451 O O . ALA A 1 179 ? -57.844 33.531 3.902 1 45.47 179 ALA A O 1
ATOM 1452 N N . ALA A 1 180 ? -58.062 35.438 4.836 1 43.38 180 ALA A N 1
ATOM 1453 C CA . ALA A 1 180 ? -59.406 35.375 5.438 1 43.38 180 ALA A CA 1
ATOM 1454 C C . ALA A 1 180 ? -60.469 35.094 4.383 1 43.38 180 ALA A C 1
ATOM 1456 O O . ALA A 1 180 ? -60.469 35.719 3.32 1 43.38 180 ALA A O 1
ATOM 1457 N N . ALA A 1 181 ? -61.031 33.875 4.258 1 43.16 181 ALA A N 1
ATOM 1458 C CA . ALA A 1 181 ? -62.125 33.5 3.359 1 43.16 181 ALA A CA 1
ATOM 1459 C C . ALA A 1 181 ? -63.25 34.5 3.43 1 43.16 181 ALA A C 1
ATOM 1461 O O . ALA A 1 181 ? -63.594 34.969 4.512 1 43.16 181 ALA A O 1
ATOM 1462 N N . PRO A 1 182 ? -63.688 35.188 2.35 1 40.81 182 PRO A N 1
ATOM 1463 C CA . PRO A 1 182 ? -64.812 36.156 2.365 1 40.81 182 PRO A CA 1
ATOM 1464 C C . PRO A 1 182 ? -66.062 35.594 3.053 1 40.81 182 PRO A C 1
ATOM 1466 O O . PRO A 1 182 ? -66.312 34.406 2.992 1 40.81 182 PRO A O 1
ATOM 1469 N N . ALA A 1 183 ? -66.562 36.125 4.168 1 34.59 183 ALA A N 1
ATOM 1470 C CA . ALA A 1 183 ? -67.812 35.938 4.91 1 34.59 183 ALA A CA 1
ATOM 1471 C C . ALA A 1 183 ? -69 35.719 3.961 1 34.59 183 ALA A C 1
ATOM 1473 O O . ALA A 1 183 ? -69.25 36.531 3.074 1 34.59 183 ALA A O 1
ATOM 1474 N N . ALA A 1 184 ? -69.375 34.5 3.611 1 38.88 184 ALA A N 1
ATOM 1475 C CA . ALA A 1 184 ? -70.562 34.188 2.875 1 38.88 184 ALA A CA 1
ATOM 1476 C C . ALA A 1 184 ? -71.812 34.906 3.467 1 38.88 184 ALA A C 1
ATOM 1478 O O . ALA A 1 184 ? -71.938 34.969 4.691 1 38.88 184 ALA A O 1
ATOM 1479 N N . SER A 1 185 ? -72.438 35.938 2.887 1 35.81 185 SER A N 1
ATOM 1480 C CA . SER A 1 185 ? -73.688 36.688 3.143 1 35.81 185 SER A CA 1
ATOM 1481 C C . SER A 1 185 ? -74.875 35.719 3.447 1 35.81 185 SER A C 1
ATOM 1483 O O . SER A 1 185 ? -75.188 34.906 2.605 1 35.81 185 SER A O 1
ATOM 1485 N N . ALA A 1 186 ? -74.938 35.031 4.551 1 33.81 186 ALA A N 1
ATOM 1486 C CA . ALA A 1 186 ? -76.188 34.281 4.922 1 33.81 186 ALA A CA 1
ATOM 1487 C C . ALA A 1 186 ? -77.375 35.188 4.773 1 33.81 186 ALA A C 1
ATOM 1489 O O . ALA A 1 186 ? -77.562 36.156 5.52 1 33.81 186 ALA A O 1
ATOM 1490 N N . THR A 1 187 ? -77.812 35.5 3.594 1 33.78 187 THR A N 1
ATOM 1491 C CA . THR A 1 187 ? -79.188 36 3.34 1 33.78 187 THR A CA 1
ATOM 1492 C C . THR A 1 187 ? -80.25 35.125 4.004 1 33.78 187 THR A C 1
ATOM 1494 O O . THR A 1 187 ? -80.5 34 3.547 1 33.78 187 THR A O 1
ATOM 1497 N N . GLY A 1 188 ? -80.062 34.688 5.262 1 30.73 188 GLY A N 1
ATOM 1498 C CA . GLY A 1 188 ? -81.188 34.094 5.926 1 30.73 188 GLY A CA 1
ATOM 1499 C C . GLY A 1 188 ? -82.5 34.844 5.699 1 30.73 188 GLY A C 1
ATOM 1500 O O . GLY A 1 188 ? -82.562 36 6.059 1 30.73 188 GLY A O 1
ATOM 1501 N N . ALA A 1 189 ? -83.188 34.469 4.668 1 31.23 189 ALA A N 1
ATOM 1502 C CA . ALA A 1 189 ? -84.625 34.781 4.352 1 31.23 189 ALA A CA 1
ATOM 1503 C C . ALA A 1 189 ? -85.5 34.625 5.578 1 31.23 189 ALA A C 1
ATOM 1505 O O . ALA A 1 189 ? -85.312 33.719 6.391 1 31.23 189 ALA A O 1
ATOM 1506 N N . GLN A 1 190 ? -86.312 35.594 5.945 1 30.52 190 GLN A N 1
ATOM 1507 C CA . GLN A 1 190 ? -87.562 35.938 6.684 1 30.52 190 GLN A CA 1
ATOM 1508 C C . GLN A 1 190 ? -88.625 34.844 6.5 1 30.52 190 GLN A C 1
ATOM 1510 O O . GLN A 1 190 ? -89.625 34.875 7.168 1 30.52 190 GLN A O 1
ATOM 1515 N N . LEU A 1 191 ? -88.562 33.469 6.215 1 25.2 191 LEU A N 1
ATOM 1516 C CA . LEU A 1 191 ? -89.875 32.969 6.688 1 25.2 191 LEU A CA 1
ATOM 1517 C C . LEU A 1 191 ? -89.875 32.844 8.211 1 25.2 191 LEU A C 1
ATOM 1519 O O . LEU A 1 191 ? -88.875 32.594 8.828 1 25.2 191 LEU A O 1
ATOM 1523 N N . MET B 1 1 ? -14.086 39.125 1.566 1 54.94 1 MET B N 1
ATOM 1524 C CA . MET B 1 1 ? -13.219 38.719 2.674 1 54.94 1 MET B CA 1
ATOM 1525 C C . MET B 1 1 ? -11.75 38.875 2.297 1 54.94 1 MET B C 1
ATOM 1527 O O . MET B 1 1 ? -11.359 38.562 1.175 1 54.94 1 MET B O 1
ATOM 1531 N N . SER B 1 2 ? -10.938 39.594 3.002 1 67.25 2 SER B N 1
ATOM 1532 C CA . SER B 1 2 ? -9.523 39.844 2.73 1 67.25 2 SER B CA 1
ATOM 1533 C C . SER B 1 2 ? -8.719 38.531 2.738 1 67.25 2 SER B C 1
ATOM 1535 O O . SER B 1 2 ? -9.125 37.562 3.352 1 67.25 2 SER B O 1
ATOM 1537 N N . TYR B 1 3 ? -7.863 38.375 1.803 1 78.25 3 TYR B N 1
ATOM 1538 C CA . TYR B 1 3 ? -6.9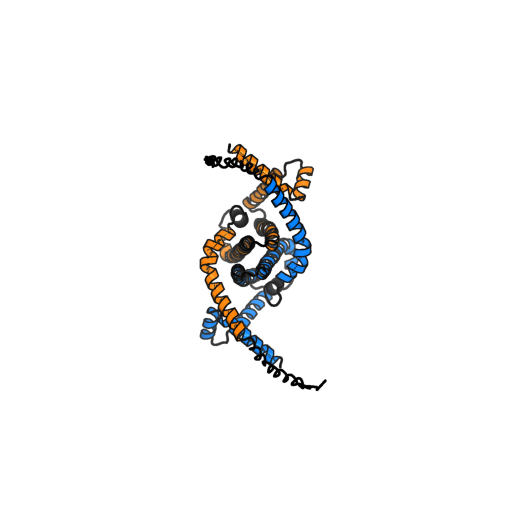34 37.25 1.745 1 78.25 3 TYR B CA 1
ATOM 1539 C C . TYR B 1 3 ? -6.426 36.906 3.135 1 78.25 3 TYR B C 1
ATOM 1541 O O . TYR B 1 3 ? -6.27 35.719 3.463 1 78.25 3 TYR B O 1
ATOM 1549 N N . GLN B 1 4 ? -6.25 37.938 3.906 1 78.81 4 GLN B N 1
ATOM 1550 C CA . GLN B 1 4 ? -5.777 37.75 5.273 1 78.81 4 GLN B CA 1
ATOM 1551 C C . GLN B 1 4 ? -6.832 37.031 6.125 1 78.81 4 GLN B C 1
ATOM 1553 O O . GLN B 1 4 ? -6.504 36.188 6.938 1 78.81 4 GLN B O 1
ATOM 1558 N N . GLN B 1 5 ? -8.047 37.375 5.887 1 79.38 5 GLN B N 1
ATOM 1559 C CA . GLN B 1 5 ? -9.125 36.75 6.645 1 79.38 5 GLN B CA 1
ATOM 1560 C C . GLN B 1 5 ? -9.297 35.281 6.27 1 79.38 5 GLN B C 1
ATOM 1562 O O . GLN B 1 5 ? -9.555 34.438 7.133 1 79.38 5 GLN B O 1
ATOM 1567 N N . ARG B 1 6 ? -9.125 35.062 5.047 1 81.81 6 ARG B N 1
ATOM 1568 C CA . ARG B 1 6 ? -9.234 33.688 4.582 1 81.81 6 ARG B CA 1
ATOM 1569 C C . ARG B 1 6 ? -8.133 32.812 5.176 1 81.81 6 ARG B C 1
ATOM 1571 O O . ARG B 1 6 ? -8.383 31.672 5.598 1 81.81 6 ARG B O 1
ATOM 1578 N N . ILE B 1 7 ? -6.953 33.375 5.199 1 82.62 7 ILE B N 1
ATOM 1579 C CA . ILE B 1 7 ? -5.812 32.656 5.746 1 82.62 7 ILE B CA 1
ATOM 1580 C C . ILE B 1 7 ? -6.031 32.406 7.238 1 82.62 7 ILE B C 1
ATOM 1582 O O . ILE B 1 7 ? -5.762 31.297 7.73 1 82.62 7 ILE B O 1
ATOM 1586 N N . GLN B 1 8 ? -6.496 33.406 7.879 1 81.56 8 GLN B N 1
ATOM 1587 C CA . GLN B 1 8 ? -6.742 33.25 9.312 1 81.56 8 GLN B CA 1
ATOM 1588 C C . GLN B 1 8 ? -7.828 32.219 9.586 1 81.56 8 GLN B C 1
ATOM 1590 O O . GLN B 1 8 ? -7.734 31.453 10.547 1 81.56 8 GLN B O 1
ATOM 1595 N N . GLN B 1 9 ? -8.789 32.281 8.742 1 80.44 9 GLN B N 1
ATOM 1596 C CA . GLN B 1 9 ? -9.859 31.312 8.875 1 80.44 9 GLN B CA 1
ATOM 1597 C C . GLN B 1 9 ? -9.336 29.891 8.672 1 80.44 9 GLN B C 1
ATOM 1599 O O . GLN B 1 9 ? -9.688 28.984 9.422 1 80.44 9 GLN B O 1
ATOM 1604 N N . GLN B 1 10 ? -8.508 29.766 7.703 1 80.06 10 GLN B N 1
ATOM 1605 C CA . GLN B 1 10 ? -7.938 28.453 7.422 1 80.06 10 GLN B CA 1
ATOM 1606 C C . GLN B 1 10 ? -7.035 27.984 8.562 1 80.06 10 GLN B C 1
ATOM 1608 O O . GLN B 1 10 ? -7.02 26.797 8.906 1 80.06 10 GLN B O 1
ATOM 1613 N N . LEU B 1 11 ? -6.352 28.859 9.102 1 84.88 11 LEU B N 1
ATOM 1614 C CA . LEU B 1 11 ? -5.461 28.531 10.203 1 84.88 11 LEU B CA 1
ATOM 1615 C C . LEU B 1 11 ? -6.258 28.109 11.438 1 84.88 11 LEU B C 1
ATOM 1617 O O . LEU B 1 11 ? -5.84 27.219 12.18 1 84.88 11 LEU B O 1
ATOM 1621 N N . ASN B 1 12 ? -7.316 28.766 11.609 1 83.25 12 ASN B N 1
ATOM 1622 C CA . ASN B 1 12 ? -8.172 28.422 12.742 1 83.25 12 ASN B CA 1
ATOM 1623 C C . ASN B 1 12 ? -8.773 27.031 12.586 1 83.25 12 ASN B C 1
ATOM 1625 O O . ASN B 1 12 ? -8.859 26.266 13.555 1 83.25 12 ASN B O 1
ATOM 1629 N N . VAL B 1 13 ? -9.195 26.781 11.375 1 80.56 13 VAL B N 1
ATOM 1630 C CA . VAL B 1 13 ? -9.742 25.453 11.102 1 80.56 13 VAL B CA 1
ATOM 1631 C C . VAL B 1 13 ? -8.664 24.406 11.312 1 80.56 13 VAL B C 1
ATOM 1633 O O . VAL B 1 13 ? -8.922 23.344 11.898 1 80.56 13 VAL B O 1
ATOM 1636 N N . LEU B 1 14 ? -7.527 24.688 10.875 1 85.31 14 LEU B N 1
ATOM 1637 C CA . LEU B 1 14 ? -6.398 23.781 11.031 1 85.31 14 LEU B CA 1
ATOM 1638 C C . LEU B 1 14 ? -6.066 23.578 12.508 1 85.31 14 LEU B C 1
ATOM 1640 O O . LEU B 1 14 ? -5.785 22.453 12.938 1 85.31 14 LEU B O 1
ATOM 1644 N N . ASP B 1 15 ? -6.074 24.688 13.188 1 87.5 15 ASP B N 1
ATOM 1645 C CA . ASP B 1 15 ? -5.793 24.625 14.617 1 87.5 15 ASP B CA 1
ATOM 1646 C C . ASP B 1 15 ? -6.789 23.703 15.328 1 87.5 15 ASP B C 1
ATOM 1648 O O . ASP B 1 15 ? -6.406 22.906 16.188 1 87.5 15 ASP B O 1
ATOM 1652 N N . LYS B 1 16 ? -7.992 23.797 14.961 1 84.06 16 LYS B N 1
ATOM 1653 C CA . LYS B 1 16 ? -9.031 22.969 15.57 1 84.06 16 LYS B CA 1
ATOM 1654 C C . LYS B 1 16 ? -8.844 21.5 15.219 1 84.06 16 LYS B C 1
ATOM 1656 O O . LYS B 1 16 ? -8.977 20.625 16.078 1 84.06 16 LYS B O 1
ATOM 1661 N N . ARG B 1 17 ? -8.516 21.25 14.031 1 83.62 17 ARG B N 1
ATOM 1662 C CA . ARG B 1 17 ? -8.289 19.875 13.586 1 83.62 17 ARG B CA 1
ATOM 1663 C C . ARG B 1 17 ? -7.059 19.281 14.266 1 83.62 17 ARG B C 1
ATOM 1665 O O . ARG B 1 17 ? -7.07 18.109 14.672 1 83.62 17 ARG B O 1
ATOM 1672 N N . LEU B 1 18 ? -6.07 20.031 14.391 1 89.69 18 LEU B N 1
ATOM 1673 C CA . LEU B 1 18 ? -4.82 19.578 14.992 1 89.69 18 LEU B CA 1
ATOM 1674 C C . LEU B 1 18 ? -4.984 19.359 16.484 1 89.69 18 LEU B C 1
ATOM 1676 O O . LEU B 1 18 ? -4.242 18.578 17.094 1 89.69 18 LEU B O 1
ATOM 1680 N N . SER B 1 19 ?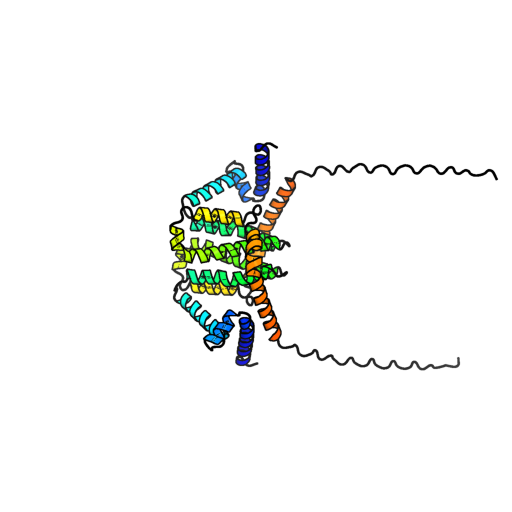 -5.934 20.031 17.078 1 88.88 19 SER B N 1
ATOM 1681 C CA . SER B 1 19 ? -6.18 19.906 18.5 1 88.88 19 SER B CA 1
ATOM 1682 C C . SER B 1 19 ? -6.719 18.516 18.844 1 88.88 19 SER B C 1
ATOM 1684 O O . SER B 1 19 ? -6.715 18.109 20.016 1 88.88 19 SER B O 1
ATOM 1686 N N . ALA B 1 20 ? -7.133 17.828 17.781 1 86.88 20 ALA B N 1
ATOM 1687 C CA . ALA B 1 20 ? -7.652 16.484 18 1 86.88 20 ALA B CA 1
ATOM 1688 C C . ALA B 1 20 ? -6.531 15.516 18.359 1 86.88 20 ALA B C 1
ATOM 1690 O O . ALA B 1 20 ? -6.789 14.414 18.859 1 86.88 20 ALA B O 1
ATOM 1691 N N . PHE B 1 21 ? -5.34 15.883 18.094 1 88.12 21 PHE B N 1
ATOM 1692 C CA . PHE B 1 21 ? -4.172 15.07 18.422 1 88.12 21 PHE B CA 1
ATOM 1693 C C . PHE B 1 21 ? -3.57 15.484 19.75 1 88.12 21 PHE B C 1
ATOM 1695 O O . PHE B 1 21 ? -2.928 16.531 19.859 1 88.12 21 PHE B O 1
ATOM 1702 N N . PRO B 1 22 ? -3.656 14.633 20.719 1 87.12 22 PRO B N 1
ATOM 1703 C CA . PRO B 1 22 ? -3.189 14.992 22.047 1 87.12 22 PRO B CA 1
ATOM 1704 C C . PRO B 1 22 ? -1.697 15.32 22.094 1 87.12 22 PRO B C 1
ATOM 1706 O O . PRO B 1 22 ? -1.265 16.172 22.875 1 87.12 22 PRO B O 1
ATOM 1709 N N . VAL B 1 23 ? -0.998 14.609 21.312 1 86.94 23 VAL B N 1
ATOM 1710 C CA . VAL B 1 23 ? 0.448 14.805 21.297 1 86.94 23 VAL B CA 1
ATOM 1711 C C . VAL B 1 23 ? 0.769 16.25 20.906 1 86.94 23 VAL B C 1
ATOM 1713 O O . VAL B 1 23 ? 1.698 16.844 21.453 1 86.94 23 VAL B O 1
ATOM 1716 N N . LEU B 1 24 ? 0.001 16.797 20.047 1 90.88 24 LEU B N 1
ATOM 1717 C CA . LEU B 1 24 ? 0.248 18.156 19.578 1 90.88 24 LEU B CA 1
ATOM 1718 C C . LEU B 1 24 ? -0.135 19.172 20.656 1 90.88 24 LEU B C 1
ATOM 1720 O O . LEU B 1 24 ? 0.503 20.219 20.781 1 90.88 24 LEU B O 1
ATOM 1724 N N . ASN B 1 25 ? -1.087 18.844 21.406 1 90.38 25 ASN B N 1
ATOM 1725 C CA . ASN B 1 25 ? -1.485 19.719 22.516 1 90.38 25 ASN B CA 1
ATOM 1726 C C . ASN B 1 25 ? -0.42 19.75 23.609 1 90.38 25 ASN B C 1
ATOM 1728 O O . ASN B 1 25 ? -0.133 20.812 24.156 1 90.38 25 ASN B O 1
ATOM 1732 N N . VAL B 1 26 ? 0.151 18.625 23.844 1 91.81 26 VAL B N 1
ATOM 1733 C CA . VAL B 1 26 ? 1.216 18.547 24.828 1 91.81 26 VAL B CA 1
ATOM 1734 C C . VAL B 1 26 ? 2.438 19.328 24.359 1 91.81 26 VAL B C 1
ATOM 1736 O O . VAL B 1 26 ? 3.076 20.031 25.141 1 91.81 26 VAL B O 1
ATOM 1739 N N . MET B 1 27 ? 2.654 19.219 23.109 1 91.06 27 MET B N 1
ATOM 1740 C CA . MET B 1 27 ? 3.793 19.922 22.531 1 91.06 27 MET B CA 1
ATOM 1741 C C . MET B 1 27 ? 3.58 21.438 22.594 1 91.06 27 MET B C 1
ATOM 1743 O O . MET B 1 27 ? 4.516 22.188 22.875 1 91.06 27 MET B O 1
ATOM 1747 N N . GLU B 1 28 ? 2.43 21.828 22.266 1 92.25 28 GLU B N 1
ATOM 1748 C CA . GLU B 1 28 ? 2.105 23.25 22.359 1 92.25 28 GLU B CA 1
ATOM 1749 C C . GLU B 1 28 ? 2.336 23.781 23.766 1 92.25 28 GLU B C 1
ATOM 1751 O O . GLU B 1 28 ? 2.881 24.875 23.938 1 92.25 28 GLU B O 1
ATOM 1756 N N . GLN B 1 29 ? 2.027 23.078 24.766 1 92.06 29 GLN B N 1
ATOM 1757 C CA . GLN B 1 29 ? 2.188 23.484 26.156 1 92.06 29 GLN B CA 1
ATOM 1758 C C . GLN B 1 29 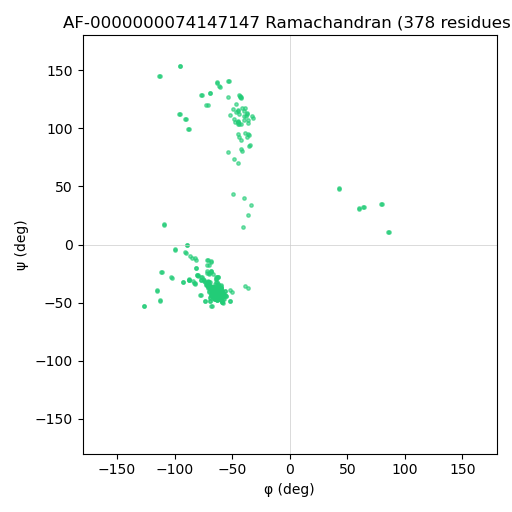? 3.66 23.531 26.547 1 92.06 29 GLN B C 1
ATOM 1760 O O . GLN B 1 29 ? 4.086 24.438 27.266 1 92.06 29 GLN B O 1
ATOM 1765 N N . LYS B 1 30 ? 4.398 22.641 26.016 1 92.44 30 LYS B N 1
ATOM 1766 C CA . LYS B 1 30 ? 5.809 22.547 26.375 1 92.44 30 LYS B CA 1
ATOM 1767 C C . LYS B 1 30 ? 6.633 23.609 25.672 1 92.44 30 LYS B C 1
ATOM 1769 O O . LYS B 1 30 ? 7.535 24.203 26.266 1 92.44 30 LYS B O 1
ATOM 1774 N N . VAL B 1 31 ? 6.395 23.828 24.391 1 91.44 31 VAL B N 1
ATOM 1775 C CA . VAL B 1 31 ? 7.195 24.719 23.562 1 91.44 31 VAL B CA 1
ATOM 1776 C C . VAL B 1 31 ? 6.648 26.141 23.672 1 91.44 31 VAL B C 1
ATOM 1778 O O . VAL B 1 31 ? 7.387 27.109 23.484 1 91.44 31 VAL B O 1
ATOM 1781 N N . GLY B 1 32 ? 5.363 26.328 23.891 1 91.88 32 GLY B N 1
ATOM 1782 C CA . GLY B 1 32 ? 4.742 27.641 24.047 1 91.88 32 GLY B CA 1
ATOM 1783 C C . GLY B 1 32 ? 4.367 28.281 22.734 1 91.88 32 GLY B C 1
ATOM 1784 O O . GLY B 1 32 ? 4.27 29.516 22.641 1 91.88 32 GLY B O 1
ATOM 1785 N N . VAL B 1 33 ? 4.422 27.547 21.672 1 92.06 33 VAL B N 1
ATOM 1786 C CA . VAL B 1 33 ? 4.047 28.016 20.344 1 92.06 33 VAL B CA 1
ATOM 1787 C C . VAL B 1 33 ? 2.793 27.297 19.875 1 92.06 33 VAL B C 1
ATOM 1789 O O . VAL B 1 33 ? 2.578 26.125 20.219 1 92.06 33 VAL B O 1
ATOM 1792 N N . ASN B 1 34 ? 1.975 28.078 19.125 1 92.25 34 ASN B N 1
ATOM 1793 C CA . ASN B 1 34 ? 0.764 27.484 18.562 1 92.25 34 ASN B CA 1
ATOM 1794 C C . ASN B 1 34 ? 1.075 26.219 17.781 1 92.25 34 ASN B C 1
ATOM 1796 O O . ASN B 1 34 ? 2.062 26.156 17.047 1 92.25 34 ASN B O 1
ATOM 1800 N N . LYS B 1 35 ? 0.285 25.281 17.891 1 92.25 35 LYS B N 1
ATOM 1801 C CA . LYS B 1 35 ? 0.505 23.969 17.281 1 92.25 35 LYS B CA 1
ATOM 1802 C C . LYS B 1 35 ? 0.552 24.078 15.758 1 92.25 35 LYS B C 1
ATOM 1804 O O . LYS B 1 35 ? 1.277 23.328 15.102 1 92.25 35 LYS B O 1
ATOM 1809 N N . VAL B 1 36 ? -0.211 24.922 15.195 1 91.88 36 VAL B N 1
ATOM 1810 C CA . VAL B 1 36 ? -0.196 25.109 13.75 1 91.88 36 VAL B CA 1
ATOM 1811 C C . VAL B 1 36 ? 1.216 25.469 13.289 1 91.88 36 VAL B C 1
ATOM 1813 O O . VAL B 1 36 ? 1.71 24.922 12.297 1 91.88 36 VAL B O 1
ATOM 1816 N N . TYR B 1 37 ? 1.833 26.344 14.031 1 92 37 TYR B N 1
ATOM 1817 C CA . TYR B 1 37 ? 3.182 26.766 13.68 1 92 37 TYR B CA 1
ATOM 1818 C C . TYR B 1 37 ? 4.191 25.656 13.93 1 92 37 TYR B C 1
ATOM 1820 O O . TYR B 1 37 ? 5.18 25.531 13.211 1 92 37 TYR B O 1
ATOM 1828 N N . ILE B 1 38 ? 3.953 24.875 14.93 1 92.25 38 ILE B N 1
ATOM 1829 C CA . ILE B 1 38 ? 4.816 23.734 15.188 1 92.25 38 ILE B CA 1
ATOM 1830 C C . ILE B 1 38 ? 4.73 22.75 14.016 1 92.25 38 ILE B C 1
ATOM 1832 O O . ILE B 1 38 ? 5.758 22.297 13.5 1 92.25 38 ILE B O 1
ATOM 1836 N N . CYS B 1 39 ? 3.541 22.438 13.594 1 92.31 39 CYS B N 1
ATOM 1837 C CA . CYS B 1 39 ? 3.336 21.5 12.484 1 92.31 39 CYS B CA 1
ATOM 1838 C C . CYS B 1 39 ? 3.936 22.047 11.195 1 92.31 39 CYS B C 1
ATOM 1840 O O . CYS B 1 39 ? 4.586 21.328 10.445 1 92.31 39 CYS B O 1
ATOM 1842 N N . LEU B 1 40 ? 3.719 23.328 10.969 1 92.5 40 LEU B N 1
ATOM 1843 C CA . LEU B 1 40 ? 4.273 23.953 9.781 1 92.5 40 LEU B CA 1
ATOM 1844 C C . LEU B 1 40 ? 5.797 23.938 9.812 1 92.5 40 LEU B C 1
ATOM 1846 O O . LEU B 1 40 ? 6.445 23.719 8.789 1 92.5 40 LEU B O 1
ATOM 1850 N N . GLY B 1 41 ? 6.344 24.25 10.953 1 93.88 41 GLY B N 1
ATOM 1851 C CA . GLY B 1 41 ? 7.785 24.188 11.109 1 93.88 41 GLY B CA 1
ATOM 1852 C C . GLY B 1 41 ? 8.344 22.797 10.859 1 93.88 41 GLY B C 1
ATOM 1853 O O . GLY B 1 41 ? 9.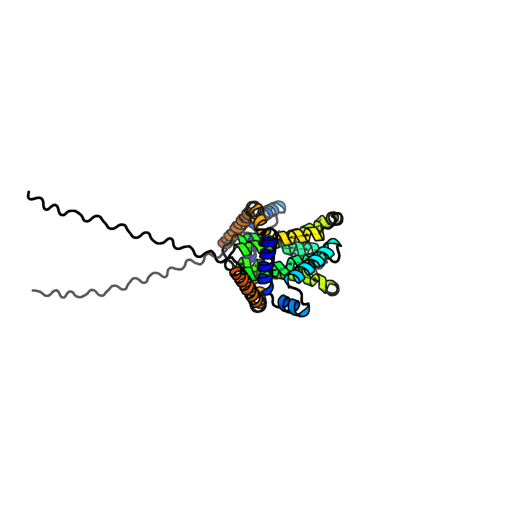336 22.641 10.141 1 93.88 41 GLY B O 1
ATOM 1854 N N . LEU B 1 42 ? 7.746 21.812 11.438 1 93.44 42 LEU B N 1
ATOM 1855 C CA . LEU B 1 42 ? 8.18 20.422 11.234 1 93.44 42 LEU B CA 1
ATOM 1856 C C . LEU B 1 42 ? 8.078 20.031 9.766 1 93.44 42 LEU B C 1
ATOM 1858 O O . LEU B 1 42 ? 8.961 19.359 9.234 1 93.44 42 LEU B O 1
ATOM 1862 N N . ALA B 1 43 ? 6.988 20.422 9.117 1 93.94 43 ALA B N 1
ATOM 1863 C CA . ALA B 1 43 ? 6.812 20.141 7.699 1 93.94 43 ALA B CA 1
ATOM 1864 C C . ALA B 1 43 ? 7.902 20.828 6.867 1 93.94 43 ALA B C 1
ATOM 1866 O O . ALA B 1 43 ? 8.438 20.219 5.934 1 93.94 43 ALA B O 1
ATOM 1867 N N . THR B 1 44 ? 8.227 22.016 7.219 1 95.62 44 THR B N 1
ATOM 1868 C CA . THR B 1 44 ? 9.258 22.766 6.508 1 95.62 44 THR B CA 1
ATOM 1869 C C . THR B 1 44 ? 10.609 22.062 6.648 1 95.62 44 THR B C 1
ATOM 1871 O O . THR B 1 44 ? 11.336 21.906 5.664 1 95.62 44 THR B O 1
ATOM 1874 N N . VAL B 1 45 ? 10.938 21.688 7.844 1 96.06 45 VAL B N 1
ATOM 1875 C CA . VAL B 1 45 ? 12.188 20.984 8.086 1 96.06 45 VAL B CA 1
ATOM 1876 C C . VAL B 1 45 ? 12.203 19.672 7.289 1 96.06 45 VAL B C 1
ATOM 1878 O O . VAL B 1 45 ? 13.211 19.328 6.676 1 96.06 45 VAL B O 1
ATOM 1881 N N . TYR B 1 46 ? 11.086 18.969 7.301 1 95.5 46 TYR B N 1
ATOM 1882 C CA . TYR B 1 46 ? 10.945 17.719 6.574 1 95.5 46 TYR B CA 1
ATOM 1883 C C . TYR B 1 46 ? 11.219 17.906 5.09 1 95.5 46 TYR B C 1
ATOM 1885 O O . TYR B 1 46 ? 12.047 17.188 4.508 1 95.5 46 TYR B O 1
ATOM 1893 N N . PHE B 1 47 ? 10.648 18.906 4.508 1 95.12 47 PHE B N 1
ATOM 1894 C CA . PHE B 1 47 ? 10.789 19.125 3.074 1 95.12 47 PHE B CA 1
ATOM 1895 C C . PHE B 1 47 ? 12.156 19.703 2.746 1 95.12 47 PHE B C 1
ATOM 1897 O O . PHE B 1 47 ? 12.711 19.422 1.679 1 95.12 47 PHE B O 1
ATOM 1904 N N . ALA B 1 48 ? 12.711 20.406 3.688 1 95.5 48 ALA B N 1
ATOM 1905 C CA . ALA B 1 48 ? 14.078 20.906 3.504 1 95.5 48 ALA B CA 1
ATOM 1906 C C . ALA B 1 48 ? 15.07 19.75 3.463 1 95.5 48 ALA B C 1
ATOM 1908 O O . ALA B 1 48 ? 15.992 19.734 2.643 1 95.5 48 ALA B O 1
ATOM 1909 N N . LEU B 1 49 ? 14.867 18.875 4.328 1 96.12 49 LEU B N 1
ATOM 1910 C CA . LEU B 1 49 ? 15.742 17.703 4.336 1 96.12 49 LEU B CA 1
ATOM 1911 C C . LEU B 1 49 ? 15.625 16.938 3.025 1 96.12 49 LEU B C 1
ATOM 1913 O O . LEU B 1 49 ? 16.625 16.453 2.492 1 96.12 49 LEU B O 1
ATOM 1917 N N . LEU B 1 50 ? 14.414 16.844 2.523 1 94.38 50 LEU B N 1
ATOM 1918 C CA . LEU B 1 50 ? 14.195 16.156 1.25 1 94.38 50 LEU B CA 1
ATOM 1919 C C . LEU B 1 50 ? 14.852 16.922 0.107 1 94.38 50 LEU B C 1
ATOM 1921 O O . LEU B 1 50 ? 15.438 16.328 -0.796 1 94.38 50 LEU B O 1
ATOM 1925 N N . PHE B 1 51 ? 14.781 18.203 0.239 1 93.25 51 PHE B N 1
ATOM 1926 C CA . PHE B 1 51 ? 15.375 19.062 -0.783 1 93.25 51 PHE B CA 1
ATOM 1927 C C . PHE B 1 51 ? 16.891 18.891 -0.821 1 93.25 51 PHE B C 1
ATOM 1929 O O . PHE B 1 51 ? 17.484 18.859 -1.898 1 93.25 51 PHE B O 1
ATOM 1936 N N . LEU B 1 52 ? 17.469 18.656 0.309 1 92.19 52 LEU B N 1
ATOM 1937 C CA . LEU B 1 52 ? 18.906 18.5 0.423 1 92.19 52 LEU B CA 1
ATOM 1938 C C . LEU B 1 52 ? 19.328 17.047 0.237 1 92.19 52 LEU B C 1
ATOM 1940 O O . LEU B 1 52 ? 20.516 16.719 0.317 1 92.19 52 LEU B O 1
ATOM 1944 N N . ASN B 1 53 ? 18.25 16.188 0.005 1 88.75 53 ASN B N 1
ATOM 1945 C CA . ASN B 1 53 ? 18.469 14.758 -0.191 1 88.75 53 ASN B CA 1
ATOM 1946 C C . ASN B 1 53 ? 19.141 14.117 1.021 1 88.75 53 ASN B C 1
ATOM 1948 O O . ASN B 1 53 ? 20.016 13.266 0.872 1 88.75 53 ASN B O 1
ATOM 1952 N N . PHE B 1 54 ? 18.828 14.727 2.174 1 90.94 54 PHE B N 1
ATOM 1953 C CA . PHE B 1 54 ? 19.266 14.102 3.416 1 90.94 54 PHE B CA 1
ATOM 1954 C C . PHE B 1 54 ? 18.25 13.086 3.914 1 90.94 54 PHE B C 1
ATOM 1956 O O . PHE B 1 54 ? 17.234 13.461 4.508 1 90.94 54 PHE B O 1
ATOM 1963 N N . GLY B 1 55 ? 18.516 11.797 3.635 1 90.31 55 GLY B N 1
ATOM 1964 C CA . GLY B 1 55 ? 17.578 10.766 4.082 1 90.31 55 GLY B CA 1
ATOM 1965 C C . GLY B 1 55 ? 16.359 10.633 3.189 1 90.31 55 GLY B C 1
ATOM 1966 O O . GLY B 1 55 ? 15.258 10.391 3.674 1 90.31 55 GLY B O 1
ATOM 1967 N N . GLY B 1 56 ? 16.547 10.828 1.952 1 89.19 56 GLY B N 1
ATOM 1968 C CA . GLY B 1 56 ? 15.438 10.867 1.01 1 89.19 56 GLY B CA 1
ATOM 1969 C C . GLY B 1 56 ? 14.602 9.602 1.015 1 89.19 56 GLY B C 1
ATOM 1970 O O . GLY B 1 56 ? 13.375 9.656 1.12 1 89.19 56 GLY B O 1
ATOM 1971 N N . TYR B 1 57 ? 15.25 8.508 1.027 1 85.75 57 TYR B N 1
ATOM 1972 C CA . TYR B 1 57 ? 14.562 7.219 0.998 1 85.75 57 TYR B CA 1
ATOM 1973 C C . TYR B 1 57 ? 13.742 7.008 2.264 1 85.75 57 TYR B C 1
ATOM 1975 O O . TYR B 1 57 ? 12.555 6.684 2.193 1 85.75 57 TYR B O 1
ATOM 1983 N N . LEU B 1 58 ? 14.367 7.273 3.361 1 88.12 58 LEU B N 1
ATOM 1984 C CA . LEU B 1 58 ? 13.711 7.074 4.645 1 88.12 58 LEU B CA 1
ATOM 1985 C C . LEU B 1 58 ? 12.539 8.047 4.812 1 88.12 58 LEU B C 1
ATOM 1987 O O . LEU B 1 58 ? 11.438 7.637 5.18 1 88.12 58 LEU B O 1
ATOM 1991 N N . LEU B 1 59 ? 12.789 9.281 4.492 1 93.5 59 LEU B N 1
ATOM 1992 C CA . LEU B 1 59 ? 11.773 10.305 4.684 1 93.5 59 LEU B CA 1
ATOM 1993 C C . LEU B 1 59 ? 10.586 10.07 3.754 1 93.5 59 LEU B C 1
ATOM 1995 O O . LEU B 1 59 ? 9.43 10.172 4.176 1 93.5 59 LEU B O 1
ATOM 1999 N N . THR B 1 60 ? 10.836 9.688 2.531 1 93.5 60 THR B N 1
ATOM 2000 C CA . THR B 1 60 ? 9.758 9.477 1.571 1 93.5 60 THR B CA 1
ATOM 2001 C C . THR B 1 60 ? 8.961 8.227 1.921 1 93.5 60 THR B C 1
ATOM 2003 O O . THR B 1 60 ? 7.73 8.219 1.803 1 93.5 60 THR B O 1
ATOM 2006 N N . ASN B 1 61 ? 9.594 7.199 2.391 1 90.44 61 ASN B N 1
ATOM 2007 C CA . ASN B 1 61 ? 8.883 5.977 2.764 1 90.44 61 ASN B CA 1
ATOM 2008 C C . ASN B 1 61 ? 8.078 6.164 4.047 1 90.44 61 ASN B C 1
ATOM 2010 O O . ASN B 1 61 ? 7.012 5.57 4.207 1 90.44 61 ASN B O 1
ATOM 2014 N N . THR B 1 62 ? 8.648 6.961 4.887 1 93.25 62 THR B N 1
ATOM 2015 C CA . THR B 1 62 ? 7.891 7.285 6.094 1 93.25 62 THR B CA 1
ATOM 2016 C C . THR B 1 62 ? 6.645 8.094 5.75 1 93.25 62 THR B C 1
ATOM 2018 O O . THR B 1 62 ? 5.559 7.82 6.262 1 93.25 62 THR B O 1
ATOM 2021 N N . LEU B 1 63 ? 6.793 9.023 4.883 1 94.31 63 LEU B N 1
ATOM 2022 C CA . LEU B 1 63 ? 5.664 9.82 4.414 1 94.31 63 LEU B CA 1
ATOM 2023 C C . LEU B 1 63 ? 4.637 8.945 3.701 1 94.31 63 LEU B C 1
ATOM 2025 O O . LEU B 1 63 ? 3.432 9.141 3.865 1 94.31 63 LEU B O 1
ATOM 2029 N N . ALA B 1 64 ? 5.105 8.008 2.99 1 93.69 64 ALA B N 1
ATOM 2030 C CA . ALA B 1 64 ? 4.254 7.129 2.191 1 93.69 64 ALA B CA 1
ATOM 2031 C C . ALA B 1 64 ? 3.459 6.176 3.082 1 93.69 64 ALA B C 1
ATOM 2033 O O . ALA B 1 64 ? 2.49 5.559 2.633 1 93.69 64 ALA B O 1
ATOM 2034 N N . PHE B 1 65 ? 3.855 6.098 4.324 1 94.69 65 PHE B N 1
ATOM 2035 C CA . PHE B 1 65 ? 3.242 5.098 5.195 1 94.69 65 PHE B CA 1
ATOM 2036 C C . PHE B 1 65 ? 2.402 5.766 6.277 1 94.69 65 PHE B C 1
ATOM 2038 O O . PHE B 1 65 ? 1.212 5.477 6.414 1 94.69 65 PHE B O 1
ATOM 2045 N N . VAL B 1 66 ? 2.865 6.715 6.945 1 93.19 66 VAL B N 1
ATOM 2046 C CA . VAL B 1 66 ? 2.309 7.152 8.219 1 93.19 66 VAL B CA 1
ATOM 2047 C C . VAL B 1 66 ? 0.929 7.77 8 1 93.19 66 VAL B C 1
ATOM 2049 O O . VAL B 1 66 ? -0.06 7.32 8.586 1 93.19 66 VAL B O 1
ATOM 2052 N N . MET B 1 67 ? 0.847 8.703 7.121 1 91.38 67 MET B N 1
ATOM 2053 C CA . MET B 1 67 ? -0.421 9.398 6.914 1 91.38 67 MET B CA 1
ATOM 2054 C C . MET B 1 67 ? -1.448 8.477 6.27 1 91.38 67 MET B C 1
ATOM 2056 O O . MET B 1 67 ? -2.551 8.305 6.789 1 91.38 67 MET B O 1
ATOM 2060 N N . PRO B 1 68 ? -1.055 7.801 5.219 1 94.75 68 PRO B N 1
ATOM 2061 C CA . PRO B 1 68 ? -2.027 6.891 4.609 1 94.75 68 PRO B CA 1
ATOM 2062 C C . PRO B 1 68 ? -2.455 5.77 5.551 1 94.75 68 PRO B C 1
ATOM 2064 O O . PRO B 1 68 ? -3.611 5.34 5.52 1 94.75 68 PRO B O 1
ATOM 2067 N N . ALA B 1 69 ? -1.517 5.344 6.371 1 96.31 69 ALA B N 1
ATOM 2068 C CA . ALA B 1 69 ? -1.861 4.27 7.301 1 96.31 69 ALA B CA 1
ATOM 2069 C C . ALA B 1 69 ? -2.969 4.703 8.258 1 96.31 69 ALA B C 1
ATOM 2071 O O . ALA B 1 69 ? -3.945 3.979 8.461 1 96.31 69 ALA B O 1
ATOM 2072 N N . PHE B 1 70 ? -2.842 5.914 8.766 1 94.38 70 PHE B N 1
ATOM 2073 C CA . PHE B 1 70 ? -3.82 6.449 9.703 1 94.38 70 PHE B CA 1
ATOM 2074 C C . PHE B 1 70 ? -5.195 6.547 9.055 1 94.38 70 PHE B C 1
ATOM 2076 O O . PHE B 1 70 ? -6.18 6.039 9.602 1 94.38 70 PHE B O 1
ATOM 2083 N N . PHE B 1 71 ? -5.285 7.027 7.938 1 93.94 71 PHE B N 1
ATOM 2084 C CA . PHE B 1 71 ? -6.566 7.277 7.293 1 93.94 71 PHE B CA 1
ATOM 2085 C C . PHE B 1 71 ? -7.125 5.996 6.68 1 93.94 71 PHE B C 1
ATOM 2087 O O . PHE B 1 71 ? -8.336 5.863 6.508 1 93.94 71 PHE B O 1
ATOM 2094 N N . SER B 1 72 ? -6.258 5.062 6.332 1 96 72 SER B N 1
ATOM 2095 C CA . SER B 1 72 ? -6.727 3.77 5.852 1 96 72 SER B CA 1
ATOM 2096 C C . SER B 1 72 ? -7.473 3.008 6.945 1 96 72 SER B C 1
ATOM 2098 O O . SER B 1 72 ? -8.531 2.424 6.695 1 96 72 SER B O 1
ATOM 2100 N N . ILE B 1 73 ? -6.883 3.033 8.109 1 96.25 73 ILE B N 1
ATOM 2101 C CA . ILE B 1 73 ? -7.527 2.359 9.234 1 96.25 73 ILE B CA 1
ATOM 2102 C C . ILE B 1 73 ? -8.891 3.002 9.508 1 96.25 73 ILE B C 1
ATOM 2104 O O . ILE B 1 73 ? -9.875 2.301 9.734 1 96.25 73 ILE B O 1
ATOM 2108 N N . TYR B 1 74 ? -8.93 4.281 9.438 1 95.31 74 TYR B N 1
ATOM 2109 C CA . TYR B 1 74 ? -10.188 5 9.602 1 95.31 74 TYR B CA 1
ATOM 2110 C C . TYR B 1 74 ? -11.195 4.594 8.531 1 95.31 74 TYR B C 1
ATOM 2112 O O . TYR B 1 74 ? -12.367 4.352 8.836 1 95.31 74 TYR B O 1
ATOM 2120 N N . SER B 1 75 ? -10.75 4.516 7.297 1 93.31 75 SER B N 1
ATOM 2121 C CA . SER B 1 75 ? -11.648 4.227 6.184 1 93.31 75 SER B CA 1
ATOM 2122 C C . SER B 1 75 ? -12.258 2.834 6.309 1 93.31 75 SER B C 1
ATOM 2124 O O . SER B 1 75 ? -13.383 2.6 5.855 1 93.31 75 SER B O 1
ATOM 2126 N N . LEU B 1 76 ? -11.508 1.954 6.938 1 93.56 76 LEU B N 1
ATOM 2127 C CA . LEU B 1 76 ? -11.984 0.582 7.082 1 93.56 76 LEU B CA 1
ATOM 2128 C C . LEU B 1 76 ? -13.18 0.517 8.031 1 93.56 76 LEU B C 1
ATOM 2130 O O . LEU B 1 76 ? -13.969 -0.426 7.973 1 93.56 76 LEU B O 1
ATOM 2134 N N . GLU B 1 77 ? -13.273 1.509 8.875 1 93.25 77 GLU B N 1
ATOM 2135 C CA . GLU B 1 77 ? -14.336 1.508 9.883 1 93.25 77 GLU B CA 1
ATOM 2136 C C . GLU B 1 77 ? -15.5 2.393 9.453 1 93.25 77 GLU B C 1
ATOM 2138 O O . GLU B 1 77 ? -16.516 2.475 10.148 1 93.25 77 GLU B O 1
ATOM 2143 N N . THR B 1 78 ? -15.336 3.039 8.352 1 91.75 78 THR B N 1
ATOM 2144 C CA . THR B 1 78 ? -16.422 3.85 7.816 1 91.75 78 THR B CA 1
ATOM 2145 C C . THR B 1 78 ? -17.234 3.066 6.781 1 91.75 78 THR B C 1
ATOM 2147 O O . THR B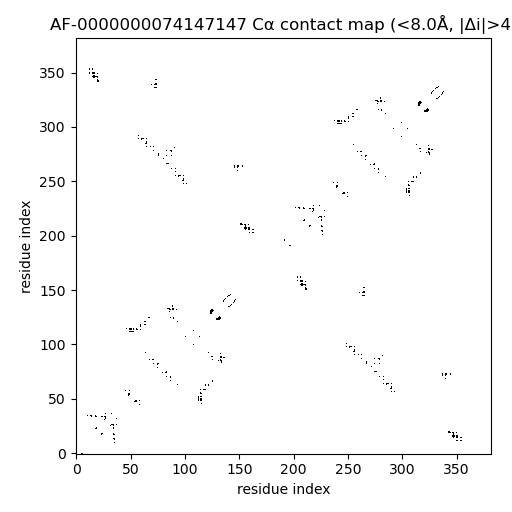 1 78 ? -16.688 2.18 6.113 1 91.75 78 THR B O 1
ATOM 2150 N N . PRO B 1 79 ? -18.438 3.412 6.621 1 88.94 79 PRO B N 1
ATOM 2151 C CA . PRO B 1 79 ? -19.281 2.689 5.66 1 88.94 79 PRO B CA 1
ATOM 2152 C C . PRO B 1 79 ? -19.062 3.156 4.223 1 88.94 79 PRO B C 1
ATOM 2154 O O . PRO B 1 79 ? -19.453 2.465 3.279 1 88.94 79 PRO B O 1
ATOM 2157 N N . ASP B 1 80 ? -18.438 4.195 4 1 87.44 80 ASP B N 1
ATOM 2158 C CA . ASP B 1 80 ? -18.2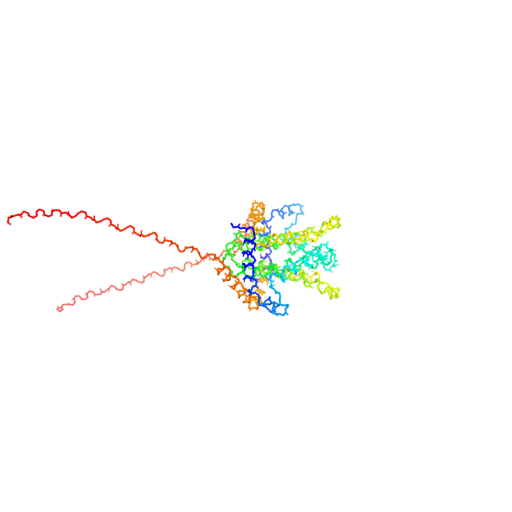5 4.785 2.678 1 87.44 80 ASP B CA 1
ATOM 2159 C C . ASP B 1 80 ? -17.188 4.031 1.879 1 87.44 80 ASP B C 1
ATOM 2161 O O . ASP B 1 80 ? -16.047 3.898 2.322 1 87.44 80 ASP B O 1
ATOM 2165 N N . LYS B 1 81 ? -17.5 3.621 0.645 1 86.88 81 LYS B N 1
ATOM 2166 C CA . LYS B 1 81 ? -16.578 2.885 -0.22 1 86.88 81 LYS B CA 1
ATOM 2167 C C . LYS B 1 81 ? -15.602 3.83 -0.913 1 86.88 81 LYS B C 1
ATOM 2169 O O . LYS B 1 81 ? -14.508 3.42 -1.301 1 86.88 81 LYS B O 1
ATOM 2174 N N . ASP B 1 82 ? -15.953 5.062 -0.976 1 88.12 82 ASP B N 1
ATOM 2175 C CA . ASP B 1 82 ? -15.117 6.02 -1.688 1 88.12 82 ASP B CA 1
ATOM 2176 C C . ASP B 1 82 ? -13.781 6.223 -0.969 1 88.12 82 ASP B C 1
ATOM 2178 O O . ASP B 1 82 ? -12.75 6.398 -1.611 1 88.12 82 ASP B O 1
ATOM 2182 N N . ASP B 1 83 ? -13.859 6.242 0.32 1 91.62 83 ASP B N 1
ATOM 2183 C CA . ASP B 1 83 ? -12.617 6.434 1.057 1 91.62 83 ASP B CA 1
ATOM 2184 C C . ASP B 1 83 ? -11.727 5.199 0.963 1 91.62 83 ASP B C 1
ATOM 2186 O O . ASP B 1 83 ? -10.5 5.316 0.897 1 91.62 83 ASP B O 1
ATOM 2190 N N . ASP B 1 84 ? -12.375 3.988 0.87 1 92.38 84 ASP B N 1
ATOM 2191 C CA . ASP B 1 84 ? -11.57 2.795 0.616 1 92.38 84 ASP B CA 1
ATOM 2192 C C . ASP B 1 84 ? -10.891 2.869 -0.751 1 92.38 84 ASP B C 1
ATOM 2194 O O . ASP B 1 84 ? -9.727 2.496 -0.894 1 92.38 84 ASP B O 1
ATOM 2198 N N . THR B 1 85 ? -11.656 3.314 -1.723 1 92.88 85 THR B N 1
ATOM 2199 C CA . THR B 1 85 ? -11.125 3.447 -3.074 1 92.88 85 THR B CA 1
ATOM 2200 C C . THR B 1 85 ? -9.922 4.387 -3.092 1 92.88 85 THR B C 1
ATOM 2202 O O . THR B 1 85 ? -8.922 4.113 -3.758 1 92.88 85 THR B O 1
ATOM 2205 N N . GLN B 1 86 ? -10.039 5.445 -2.328 1 94.94 86 GLN B N 1
ATOM 2206 C CA . GLN B 1 86 ? -8.961 6.426 -2.25 1 94.94 86 GLN B CA 1
ATOM 2207 C C . GLN B 1 86 ? -7.664 5.781 -1.771 1 94.94 86 GLN B C 1
ATOM 2209 O O . GLN B 1 86 ? -6.625 5.906 -2.424 1 94.94 86 GLN B O 1
ATOM 2214 N N . TRP B 1 87 ? -7.797 5.07 -0.709 1 96.38 87 TRP B N 1
ATOM 2215 C CA . TRP B 1 87 ? -6.566 4.602 -0.08 1 96.38 87 TRP B CA 1
ATOM 2216 C C . TRP B 1 87 ? -6.047 3.346 -0.772 1 96.38 87 TRP B C 1
ATOM 2218 O O . TRP B 1 87 ? -4.836 3.156 -0.901 1 96.38 87 TRP B O 1
ATOM 2228 N N . LEU B 1 88 ? -6.938 2.496 -1.273 1 96.44 88 LEU B N 1
ATOM 2229 C CA . LEU B 1 88 ? -6.469 1.354 -2.051 1 96.44 88 LEU B CA 1
ATOM 2230 C C . LEU B 1 88 ? -5.766 1.813 -3.322 1 96.44 88 LEU B C 1
ATOM 2232 O O . LEU B 1 88 ? -4.719 1.273 -3.689 1 96.44 88 LEU B O 1
ATOM 2236 N N . THR B 1 89 ? -6.332 2.791 -3.959 1 96.88 89 THR B N 1
ATOM 2237 C CA . THR B 1 89 ? -5.715 3.324 -5.168 1 96.88 89 THR B CA 1
ATOM 2238 C C . THR B 1 89 ? -4.371 3.969 -4.848 1 96.88 89 THR B C 1
ATOM 2240 O O . THR B 1 89 ? -3.412 3.832 -5.613 1 96.88 89 THR B O 1
ATOM 2243 N N . TYR B 1 90 ? -4.359 4.68 -3.723 1 97.62 90 TYR B N 1
ATOM 2244 C CA . TYR B 1 90 ? -3.098 5.254 -3.27 1 97.62 90 TYR B CA 1
ATOM 2245 C C . TYR B 1 90 ? -2.004 4.195 -3.209 1 97.62 90 TYR B C 1
ATOM 2247 O O . TYR B 1 90 ? -0.91 4.391 -3.742 1 97.62 90 TYR B O 1
ATOM 2255 N N . TYR B 1 91 ? -2.262 3.061 -2.607 1 96.81 91 TYR B N 1
ATOM 2256 C CA . TYR B 1 91 ? -1.279 1.995 -2.443 1 96.81 91 TYR B CA 1
ATOM 2257 C C . TYR B 1 91 ? -0.957 1.339 -3.779 1 96.81 91 TYR B C 1
ATOM 2259 O O . TYR B 1 91 ? 0.176 0.909 -4.012 1 96.81 91 TYR B O 1
ATOM 2267 N N . LEU B 1 92 ? -1.947 1.237 -4.656 1 96.12 92 LEU B N 1
ATOM 2268 C CA . LEU B 1 92 ? -1.702 0.71 -5.992 1 96.12 92 LEU B CA 1
ATOM 2269 C C . LEU B 1 92 ? -0.667 1.555 -6.727 1 96.12 92 LEU B C 1
ATOM 2271 O O . LEU B 1 92 ? 0.279 1.019 -7.309 1 96.12 92 LEU B O 1
ATOM 2275 N N . ILE B 1 93 ? -0.869 2.775 -6.613 1 96.19 93 ILE B N 1
ATOM 2276 C CA . ILE B 1 93 ? 0.004 3.703 -7.324 1 96.19 93 ILE B CA 1
ATOM 2277 C C . ILE B 1 93 ? 1.399 3.68 -6.703 1 96.19 93 ILE B C 1
ATOM 2279 O O . ILE B 1 93 ? 2.4 3.58 -7.418 1 96.19 93 ILE B O 1
ATOM 2283 N N . THR B 1 94 ? 1.465 3.729 -5.371 1 95 94 THR B N 1
ATOM 2284 C CA . THR B 1 94 ? 2.762 3.771 -4.703 1 95 94 THR B CA 1
ATOM 2285 C C . THR B 1 94 ? 3.508 2.453 -4.887 1 95 94 THR B C 1
ATOM 2287 O O . THR B 1 94 ? 4.734 2.441 -5.016 1 95 94 THR B O 1
ATOM 2290 N N . SER B 1 95 ? 2.795 1.344 -4.875 1 92.94 95 SER B N 1
ATOM 2291 C CA . SER B 1 95 ? 3.428 0.053 -5.117 1 92.94 95 SER B CA 1
ATOM 2292 C C . SER B 1 95 ? 3.977 -0.035 -6.539 1 92.94 95 SER B C 1
ATOM 2294 O O . SER B 1 95 ? 5.07 -0.561 -6.758 1 92.94 95 SER B O 1
ATOM 2296 N N . PHE B 1 96 ? 3.209 0.462 -7.465 1 93.62 96 PHE B N 1
ATOM 2297 C CA . PHE B 1 96 ? 3.676 0.49 -8.844 1 93.62 96 PHE B CA 1
ATOM 2298 C C . PHE B 1 96 ? 4.93 1.345 -8.977 1 93.62 96 PHE B C 1
ATOM 2300 O O . PHE B 1 96 ? 5.883 0.961 -9.664 1 93.62 96 PHE B O 1
ATOM 2307 N N . MET B 1 97 ? 4.895 2.461 -8.344 1 92.44 97 MET B N 1
ATOM 2308 C CA . MET B 1 97 ? 6.047 3.359 -8.367 1 92.44 97 MET B CA 1
ATOM 2309 C C . MET B 1 97 ? 7.289 2.67 -7.816 1 92.44 97 MET B C 1
ATOM 2311 O O . MET B 1 97 ? 8.383 2.828 -8.352 1 92.44 97 MET B O 1
ATOM 2315 N N . THR B 1 98 ? 7.109 1.929 -6.746 1 89.75 98 THR B N 1
ATOM 2316 C CA . THR B 1 98 ? 8.242 1.236 -6.141 1 89.75 98 THR B CA 1
ATOM 2317 C C . THR B 1 98 ? 8.852 0.237 -7.117 1 89.75 98 THR B C 1
ATOM 2319 O O . THR B 1 98 ? 10.078 0.148 -7.238 1 89.75 98 THR B O 1
ATOM 2322 N N . VAL B 1 99 ? 8.055 -0.488 -7.84 1 90.19 99 VAL B N 1
ATOM 2323 C CA . VAL B 1 99 ? 8.531 -1.462 -8.82 1 90.19 99 VAL B CA 1
ATOM 2324 C C . VAL B 1 99 ? 9.203 -0.739 -9.984 1 90.19 99 VAL B C 1
ATOM 2326 O O . VAL B 1 99 ? 10.281 -1.135 -10.43 1 90.19 99 VAL B O 1
ATOM 2329 N N . LEU B 1 100 ? 8.578 0.31 -10.406 1 91.38 100 LEU B N 1
ATOM 2330 C CA . LEU B 1 100 ? 9.094 1.081 -11.531 1 91.38 100 LEU B CA 1
ATOM 2331 C C . LEU B 1 100 ? 10.438 1.704 -11.188 1 91.38 100 LEU B C 1
ATOM 2333 O O . LEU B 1 100 ? 11.336 1.749 -12.031 1 91.38 100 LEU B O 1
ATOM 2337 N N . GLU B 1 101 ? 10.562 2.164 -10.016 1 90 101 GLU B N 1
ATOM 2338 C CA . GLU B 1 101 ? 11.789 2.816 -9.562 1 90 101 GLU B CA 1
ATOM 2339 C C . GLU B 1 101 ? 12.984 1.872 -9.656 1 90 101 GLU B C 1
ATOM 2341 O O . GLU B 1 101 ? 14.094 2.301 -9.969 1 90 101 GLU B O 1
ATOM 2346 N N . TYR B 1 102 ? 12.734 0.628 -9.352 1 86.44 102 TYR B N 1
ATOM 2347 C CA . TYR B 1 102 ? 13.82 -0.34 -9.453 1 86.44 102 TYR B CA 1
ATOM 2348 C C . TYR B 1 102 ? 14.336 -0.441 -10.883 1 86.44 102 TYR B C 1
ATOM 2350 O O . TYR B 1 102 ? 15.547 -0.492 -11.117 1 86.44 102 TYR B O 1
ATOM 2358 N N . TRP B 1 103 ? 13.453 -0.411 -11.82 1 88.81 103 TRP B N 1
ATOM 2359 C CA . TRP B 1 103 ? 13.789 -0.597 -13.227 1 88.81 103 TRP B CA 1
ATOM 2360 C C . TRP B 1 103 ? 14.414 0.667 -13.805 1 88.81 103 TRP B C 1
ATOM 2362 O O . TRP B 1 103 ? 15.289 0.593 -14.672 1 88.81 103 TRP B O 1
ATOM 2372 N N . ILE B 1 104 ? 14.016 1.763 -13.273 1 91.12 104 ILE B N 1
ATOM 2373 C CA . ILE B 1 104 ? 14.484 3.004 -13.883 1 91.12 104 ILE B CA 1
ATOM 2374 C C . ILE B 1 104 ? 15.492 3.684 -12.961 1 91.12 104 ILE B C 1
ATOM 2376 O O . ILE B 1 104 ? 15.75 4.883 -13.094 1 91.12 104 ILE B O 1
ATOM 2380 N N . ASP B 1 105 ? 15.984 2.994 -12.078 1 87.5 105 ASP B N 1
ATOM 2381 C CA . ASP B 1 105 ? 16.922 3.523 -11.094 1 87.5 105 ASP B CA 1
ATOM 2382 C C . ASP B 1 105 ? 18.047 4.297 -11.773 1 87.5 105 ASP B C 1
ATOM 2384 O O . ASP B 1 105 ? 18.453 5.359 -11.289 1 87.5 105 ASP B O 1
ATOM 2388 N N . PHE B 1 106 ? 18.594 3.834 -12.898 1 89.81 106 PHE B N 1
ATOM 2389 C CA . PHE B 1 106 ? 19.688 4.457 -13.617 1 89.81 106 PHE B CA 1
ATOM 2390 C C . PHE B 1 106 ? 19.297 5.832 -14.141 1 89.81 106 PHE B C 1
ATOM 2392 O O . PHE B 1 106 ? 20.125 6.727 -14.258 1 89.81 106 PHE B O 1
ATOM 2399 N N . LEU B 1 107 ? 17.969 6.016 -14.406 1 90.62 107 LEU B N 1
ATOM 2400 C CA . LEU B 1 107 ? 17.453 7.301 -14.859 1 90.62 107 LEU B CA 1
ATOM 2401 C C . LEU B 1 107 ? 17.172 8.227 -13.68 1 90.62 107 LEU B C 1
ATOM 2403 O O . LEU B 1 107 ? 17.422 9.438 -13.766 1 90.62 107 LEU B O 1
ATOM 2407 N N . LEU B 1 108 ? 16.812 7.688 -12.602 1 89.06 108 LEU B N 1
ATOM 2408 C CA . LEU B 1 108 ? 16.391 8.469 -11.438 1 89.06 108 LEU B CA 1
ATOM 2409 C C . LEU B 1 108 ? 17.594 9.164 -10.797 1 89.06 108 LEU B C 1
ATOM 2411 O O . LEU B 1 108 ? 17.453 10.234 -10.211 1 89.06 108 LEU B O 1
ATOM 2415 N N . VAL B 1 109 ? 18.75 8.617 -11.008 1 87.56 109 VAL B N 1
ATOM 2416 C CA . VAL B 1 109 ? 19.953 9.203 -10.422 1 87.56 109 VAL B CA 1
ATOM 2417 C C . VAL B 1 109 ? 20.234 10.547 -11.078 1 87.56 109 VAL B C 1
ATOM 2419 O O . VAL B 1 109 ? 20.875 11.414 -10.477 1 87.56 109 VAL B O 1
ATOM 2422 N N . TRP B 1 110 ? 19.734 10.734 -12.297 1 91.69 110 TRP B N 1
ATOM 2423 C CA . TRP B 1 110 ? 19.984 11.969 -13.039 1 91.69 110 TRP B CA 1
ATOM 2424 C C . TRP B 1 110 ? 18.906 13 -12.758 1 91.69 110 TRP B C 1
ATOM 2426 O O . TRP B 1 110 ? 19 14.156 -13.172 1 91.69 110 TRP B O 1
ATOM 2436 N N . VAL B 1 111 ? 17.891 12.695 -12.094 1 91.31 111 VAL B N 1
ATOM 2437 C CA . VAL B 1 111 ? 16.797 13.617 -11.797 1 91.31 111 VAL B CA 1
ATOM 2438 C C . VAL B 1 111 ? 17.062 14.344 -10.484 1 91.31 111 VAL B C 1
ATOM 2440 O O . VAL B 1 111 ? 17 13.742 -9.406 1 91.31 111 VAL B O 1
ATOM 2443 N N . PRO B 1 112 ? 17.375 15.617 -10.641 1 90.75 112 PRO B N 1
ATOM 2444 C CA . PRO B 1 112 ? 17.578 16.375 -9.414 1 90.75 112 PRO B CA 1
ATOM 2445 C C . PRO B 1 112 ? 16.328 16.469 -8.555 1 90.75 112 PRO B C 1
ATOM 2447 O O . PRO B 1 112 ? 15.211 16.547 -9.086 1 90.75 112 PRO B O 1
ATOM 2450 N N . PHE B 1 113 ? 16.438 16.344 -7.27 1 93.19 113 PHE B N 1
ATOM 2451 C CA . PHE B 1 113 ? 15.383 16.5 -6.273 1 93.19 113 PHE B CA 1
ATOM 2452 C C . PHE B 1 113 ? 14.312 15.43 -6.449 1 93.19 113 PHE B C 1
ATOM 2454 O O . PHE B 1 113 ? 13.125 15.688 -6.25 1 93.19 113 PHE B O 1
ATOM 2461 N N . TYR B 1 114 ? 14.617 14.289 -6.867 1 92.81 114 TYR B N 1
ATOM 2462 C CA . TYR B 1 114 ? 13.656 13.219 -7.09 1 92.81 114 TYR B CA 1
ATOM 2463 C C . TYR B 1 114 ? 12.844 12.945 -5.828 1 92.81 114 TYR B C 1
ATOM 2465 O O . TYR B 1 114 ? 11.617 12.82 -5.887 1 92.81 114 TYR B O 1
ATOM 2473 N N . TRP B 1 115 ? 13.5 12.898 -4.746 1 92.19 115 TRP B N 1
ATOM 2474 C CA . TRP B 1 115 ? 12.828 12.547 -3.5 1 92.19 115 TRP B CA 1
ATOM 2475 C C . TRP B 1 115 ? 11.828 13.617 -3.1 1 92.19 115 TRP B C 1
ATOM 2477 O O . TRP B 1 115 ? 10.758 13.312 -2.561 1 92.19 115 TRP B O 1
ATOM 2487 N N . LEU B 1 116 ? 12.211 14.789 -3.357 1 94.88 116 LEU B N 1
ATOM 2488 C CA . LEU B 1 116 ? 11.281 15.875 -3.084 1 94.88 116 LEU B CA 1
ATOM 2489 C C . LEU B 1 116 ? 10.07 15.805 -4.004 1 94.88 116 LEU B C 1
ATOM 2491 O O . LEU B 1 116 ? 8.93 15.961 -3.557 1 94.88 116 LEU B O 1
ATOM 2495 N N . MET B 1 117 ? 10.328 15.539 -5.242 1 95.38 117 MET B N 1
ATOM 2496 C CA . MET B 1 117 ? 9.234 15.422 -6.203 1 95.38 117 MET B CA 1
ATOM 2497 C C . MET B 1 117 ? 8.32 14.258 -5.852 1 95.38 117 MET B C 1
ATOM 2499 O O . MET B 1 117 ? 7.098 14.375 -5.918 1 95.38 117 MET B O 1
ATOM 2503 N N . LYS B 1 118 ? 8.922 13.195 -5.469 1 95.12 118 LYS B N 1
ATOM 2504 C CA . LYS B 1 118 ? 8.141 12.031 -5.059 1 95.12 118 LYS B CA 1
ATOM 2505 C C . LYS B 1 118 ? 7.297 12.344 -3.824 1 95.12 118 LYS B C 1
ATOM 2507 O O . LYS B 1 118 ? 6.133 11.953 -3.746 1 95.12 118 LYS B O 1
ATOM 2512 N N . ALA B 1 119 ? 7.875 13.078 -2.916 1 95.75 119 ALA B N 1
ATOM 2513 C CA . ALA B 1 119 ? 7.152 13.445 -1.701 1 95.75 119 ALA B CA 1
ATOM 2514 C C . ALA B 1 119 ? 5.953 14.328 -2.025 1 95.75 119 ALA B C 1
ATOM 2516 O O . ALA B 1 119 ? 4.863 14.133 -1.483 1 95.75 119 ALA B O 1
ATOM 2517 N N . ILE B 1 120 ? 6.117 15.242 -2.873 1 95.62 120 ILE B N 1
ATOM 2518 C CA . ILE B 1 120 ? 5.031 16.125 -3.275 1 95.62 120 ILE B CA 1
ATOM 2519 C C . ILE B 1 120 ? 3.926 15.32 -3.949 1 95.62 120 ILE B C 1
ATOM 2521 O O . ILE B 1 120 ? 2.74 15.547 -3.693 1 95.62 120 ILE B O 1
ATOM 2525 N N . PHE B 1 121 ? 4.309 14.43 -4.77 1 97.06 121 PHE B N 1
ATOM 2526 C CA . PHE B 1 121 ? 3.348 13.57 -5.453 1 97.06 121 PHE B CA 1
ATOM 2527 C C . PHE B 1 121 ? 2.568 12.727 -4.449 1 97.06 121 PHE B C 1
ATOM 2529 O O . PHE B 1 121 ? 1.348 12.594 -4.566 1 97.06 121 PHE B O 1
ATOM 2536 N N . LEU B 1 122 ? 3.23 12.211 -3.457 1 96.69 122 LEU B N 1
ATOM 2537 C CA . LEU B 1 122 ? 2.594 11.398 -2.426 1 96.69 122 LEU B CA 1
ATOM 2538 C C . LEU B 1 122 ? 1.574 12.219 -1.642 1 96.69 122 LEU B C 1
ATOM 2540 O O . LEU B 1 122 ? 0.479 11.742 -1.348 1 96.69 122 LEU B O 1
ATOM 2544 N N . VAL B 1 123 ? 1.954 13.398 -1.329 1 94.94 123 VAL B N 1
ATOM 2545 C CA . VAL B 1 123 ? 1.049 14.281 -0.604 1 94.94 123 VAL B CA 1
ATOM 2546 C C . VAL B 1 123 ? -0.165 14.602 -1.473 1 94.94 123 VAL B C 1
ATOM 2548 O O . VAL B 1 123 ? -1.302 14.586 -0.995 1 94.94 123 VAL B O 1
ATOM 2551 N N . TRP B 1 124 ? 0.105 14.867 -2.758 1 96.56 124 TRP B N 1
ATOM 2552 C CA . TRP B 1 124 ? -0.979 15.141 -3.695 1 96.56 124 TRP B CA 1
ATOM 2553 C C . TRP B 1 124 ? -1.925 13.945 -3.793 1 96.56 124 TRP B C 1
ATOM 2555 O O . TRP B 1 124 ? -3.145 14.117 -3.846 1 96.56 124 TRP B O 1
ATOM 2565 N N . LEU B 1 125 ? -1.459 12.812 -3.752 1 96.88 125 LEU B N 1
ATOM 2566 C CA . LEU B 1 125 ? -2.262 11.594 -3.803 1 96.88 125 LEU B CA 1
ATOM 2567 C C . LEU B 1 125 ? -3.098 11.445 -2.537 1 96.88 125 LEU B C 1
ATOM 2569 O O . LEU B 1 125 ? -4.242 10.98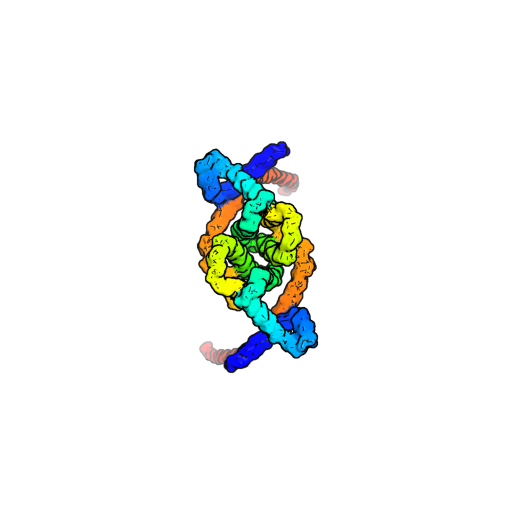4 -2.596 1 96.88 125 LEU B O 1
ATOM 2573 N N . ALA B 1 126 ? -2.553 11.836 -1.397 1 94.56 126 ALA B N 1
ATOM 2574 C CA . ALA B 1 126 ? -3.113 11.461 -0.102 1 94.56 126 ALA B CA 1
ATOM 2575 C C . ALA B 1 126 ? -4.078 12.523 0.407 1 94.56 126 ALA B C 1
ATOM 2577 O O . ALA B 1 126 ? -5.059 12.211 1.087 1 94.56 126 ALA B O 1
ATOM 2578 N N . LEU B 1 127 ? -3.904 13.758 0.135 1 88.38 127 LEU B N 1
ATOM 2579 C CA . LEU B 1 127 ? -4.691 14.844 0.708 1 88.38 127 LEU B CA 1
ATOM 2580 C C . LEU B 1 127 ? -6.121 14.812 0.177 1 88.38 127 LEU B C 1
ATOM 2582 O O . LEU B 1 127 ? -6.336 14.727 -1.035 1 88.38 127 LEU B O 1
ATOM 2586 N N . PRO B 1 128 ? -7.035 14.875 1.086 1 81.62 128 PRO B N 1
ATOM 2587 C CA . PRO B 1 128 ? -8.445 14.82 0.699 1 81.62 128 PRO B CA 1
ATOM 2588 C C . PRO B 1 128 ? -8.867 15.984 -0.192 1 81.62 128 PRO B C 1
ATOM 2590 O O . PRO B 1 128 ? -9.797 15.852 -0.99 1 81.62 128 PRO B O 1
ATOM 2593 N N . ARG B 1 129 ? -8.148 17.047 0.012 1 83.38 129 ARG B N 1
ATOM 2594 C CA . ARG B 1 129 ? -8.477 18.234 -0.783 1 83.38 129 ARG B CA 1
ATOM 2595 C C . ARG B 1 129 ? -8.242 17.969 -2.268 1 83.38 129 ARG B C 1
ATOM 2597 O O . ARG B 1 129 ? -8.977 18.484 -3.115 1 83.38 129 ARG B O 1
ATOM 2604 N N . PHE B 1 130 ? -7.25 17.141 -2.584 1 86.62 130 PHE B N 1
ATOM 2605 C CA . PHE B 1 130 ? -6.906 16.891 -3.977 1 86.62 130 PHE B CA 1
ATOM 2606 C C . PHE B 1 130 ? -7.453 15.531 -4.426 1 86.62 130 PHE B C 1
ATOM 2608 O O . PHE B 1 130 ? -7.793 15.352 -5.594 1 86.62 130 PHE B O 1
ATOM 2615 N N . SER B 1 131 ? -7.602 14.609 -3.537 1 87.81 131 SER B N 1
ATOM 2616 C CA . SER B 1 131 ? -8.055 13.258 -3.832 1 87.81 131 SER B CA 1
ATOM 2617 C C . SER B 1 131 ? -7.383 12.703 -5.086 1 87.81 131 SER B C 1
ATOM 2619 O O . SER B 1 131 ? -8.055 12.172 -5.973 1 87.81 131 SER B O 1
ATOM 2621 N N . GLY B 1 132 ? -6.125 12.875 -5.105 1 93.12 132 GLY B N 1
ATOM 2622 C CA . GLY B 1 132 ? -5.367 12.516 -6.293 1 93.12 132 GLY B CA 1
ATOM 2623 C C . GLY B 1 132 ? -5.5 11.047 -6.664 1 93.12 132 GLY B C 1
ATOM 2624 O O . GLY B 1 132 ? -5.578 10.711 -7.848 1 93.12 132 GLY B O 1
ATOM 2625 N N . ALA B 1 133 ? -5.551 10.203 -5.695 1 95.88 133 ALA B N 1
ATOM 2626 C CA . ALA B 1 133 ? -5.645 8.766 -5.961 1 95.88 133 ALA B CA 1
ATOM 2627 C C . ALA B 1 133 ? -6.992 8.414 -6.586 1 95.88 133 ALA B C 1
ATOM 2629 O O . ALA B 1 133 ? -7.059 7.633 -7.539 1 95.88 133 ALA B O 1
ATOM 2630 N N . SER B 1 134 ? -8.008 9.023 -6.039 1 93 134 SER B N 1
ATOM 2631 C CA . SER B 1 134 ? -9.336 8.781 -6.598 1 93 134 SER B CA 1
ATOM 2632 C C . SER B 1 134 ? -9.438 9.305 -8.023 1 93 134 SER B C 1
ATOM 2634 O O . SER B 1 134 ? -10.102 8.695 -8.867 1 93 134 SER B O 1
ATOM 2636 N N . LEU B 1 135 ? -8.828 10.391 -8.258 1 94.19 135 LEU B N 1
ATOM 2637 C CA . LEU B 1 135 ? -8.82 10.969 -9.594 1 94.19 135 LEU B CA 1
ATOM 2638 C C . LEU B 1 135 ? -8.133 10.031 -10.586 1 94.19 135 LEU B C 1
ATOM 2640 O O . LEU B 1 135 ? -8.648 9.781 -11.672 1 94.19 135 LEU B O 1
ATOM 2644 N N . ILE B 1 136 ? -7.039 9.484 -10.195 1 95.06 136 ILE B N 1
ATOM 2645 C CA . ILE B 1 136 ? -6.289 8.57 -11.047 1 95.06 136 ILE B CA 1
ATOM 2646 C C . ILE B 1 136 ? -7.094 7.285 -11.258 1 95.06 136 ILE B C 1
ATOM 2648 O O . ILE B 1 136 ? -7.125 6.738 -12.359 1 95.06 136 ILE B O 1
ATOM 2652 N N . TYR B 1 137 ? -7.727 6.844 -10.242 1 95.12 137 TYR B N 1
ATOM 2653 C CA . TYR B 1 137 ? -8.555 5.648 -10.367 1 95.12 137 TYR B CA 1
ATOM 2654 C C . TYR B 1 137 ? -9.633 5.844 -11.43 1 95.12 137 TYR B C 1
ATOM 2656 O O . TYR B 1 137 ? -9.773 5.023 -12.336 1 95.12 137 TYR B O 1
ATOM 2664 N N . ARG B 1 138 ? -10.305 6.926 -11.305 1 94.31 138 ARG B N 1
ATOM 2665 C CA . ARG B 1 138 ? -11.438 7.184 -12.188 1 94.31 138 ARG B CA 1
ATOM 2666 C C . ARG B 1 138 ? -10.961 7.492 -13.609 1 94.31 138 ARG B C 1
ATOM 2668 O O . ARG B 1 138 ? -11.609 7.117 -14.586 1 94.31 138 ARG B O 1
ATOM 2675 N N . ALA B 1 139 ? -9.812 8.102 -13.719 1 95.5 139 ALA B N 1
ATOM 2676 C CA . ALA B 1 139 ? -9.336 8.578 -15.008 1 95.5 139 ALA B CA 1
ATOM 2677 C C . ALA B 1 139 ? -8.57 7.484 -15.75 1 95.5 139 ALA B C 1
ATOM 2679 O O . ALA B 1 139 ? -8.602 7.422 -16.984 1 95.5 139 ALA B O 1
ATOM 2680 N N . ILE B 1 140 ? -7.941 6.637 -15.055 1 96.25 140 ILE B N 1
ATOM 2681 C CA . ILE B 1 140 ? -7.004 5.734 -15.719 1 96.25 140 ILE B CA 1
ATOM 2682 C C . ILE B 1 140 ? -7.348 4.289 -15.367 1 96.25 140 ILE B C 1
ATOM 2684 O O . ILE B 1 140 ? -7.656 3.486 -16.25 1 96.25 140 ILE B O 1
ATOM 2688 N N . ILE B 1 141 ? -7.457 3.928 -14.18 1 95.62 141 ILE B N 1
ATOM 2689 C CA . ILE B 1 141 ? -7.543 2.533 -13.766 1 95.62 141 ILE B CA 1
ATOM 2690 C C . ILE B 1 141 ? -8.922 1.971 -14.117 1 95.62 141 ILE B C 1
ATOM 2692 O O . ILE B 1 141 ? -9.023 0.916 -14.75 1 95.62 141 ILE B O 1
ATOM 2696 N N . ARG B 1 142 ? -9.867 2.707 -13.758 1 95.44 142 ARG B N 1
ATOM 2697 C CA . ARG B 1 142 ? -11.234 2.215 -13.938 1 95.44 142 ARG B CA 1
ATOM 2698 C C . ARG B 1 142 ? -11.562 2.018 -15.414 1 95.44 142 ARG B C 1
ATOM 2700 O O . ARG B 1 142 ? -12.039 0.954 -15.805 1 95.44 142 ARG B O 1
ATOM 2707 N N . PRO B 1 143 ? -11.227 2.955 -16.297 1 96 143 PRO B N 1
ATOM 2708 C CA . PRO B 1 143 ? -11.617 2.787 -17.703 1 96 143 PRO B CA 1
ATOM 2709 C C . PRO B 1 143 ? -10.688 1.836 -18.453 1 96 143 PRO B C 1
ATOM 2711 O O . PRO B 1 143 ? -11.133 1.136 -19.359 1 96 143 PRO B O 1
ATOM 2714 N N . TYR B 1 144 ? -9.43 1.705 -18.016 1 95.62 144 TYR B N 1
ATOM 2715 C CA . TYR B 1 144 ? -8.484 1.004 -18.875 1 95.62 144 TYR B CA 1
ATOM 2716 C C . TYR B 1 144 ? -8.07 -0.325 -18.25 1 95.62 144 TYR B C 1
ATOM 2718 O O . TYR B 1 144 ? -7.672 -1.252 -18.969 1 95.62 144 TYR B O 1
ATOM 2726 N N . ILE B 1 145 ? -8.164 -0.48 -16.984 1 95.44 145 ILE B N 1
ATOM 2727 C CA . ILE B 1 145 ? -7.609 -1.672 -16.359 1 95.44 145 ILE B CA 1
ATOM 2728 C C . ILE B 1 145 ? -8.734 -2.506 -15.75 1 95.44 145 ILE B C 1
ATOM 2730 O O . ILE B 1 145 ? -8.75 -3.732 -15.883 1 95.44 145 ILE B O 1
ATOM 2734 N N . THR B 1 146 ? -9.688 -1.872 -15.18 1 95.06 146 THR B N 1
ATOM 2735 C CA . THR B 1 146 ? -10.75 -2.523 -14.422 1 95.06 146 THR B CA 1
ATOM 2736 C C . THR B 1 146 ? -11.562 -3.457 -15.32 1 95.06 146 THR B C 1
ATOM 2738 O O . THR B 1 146 ? -11.891 -4.578 -14.922 1 95.06 146 THR B O 1
ATOM 2741 N N . PRO B 1 147 ? -11.883 -3.041 -16.594 1 95.81 147 PRO B N 1
ATOM 2742 C CA . PRO B 1 147 ? -12.648 -3.967 -17.438 1 95.81 147 PRO B CA 1
ATOM 2743 C C . PRO B 1 147 ? -11.922 -5.289 -17.672 1 95.81 147 PRO B C 1
ATOM 2745 O O . PRO B 1 147 ? -12.555 -6.348 -17.719 1 95.81 147 PRO B O 1
ATOM 2748 N N . TYR B 1 148 ? -10.664 -5.207 -17.859 1 93.62 148 TYR B N 1
ATOM 2749 C CA . TYR B 1 148 ? -9.883 -6.426 -18.031 1 93.62 148 TYR B CA 1
ATOM 2750 C C . TYR B 1 148 ? -9.938 -7.293 -16.781 1 93.62 148 TYR B C 1
ATOM 2752 O O . TYR B 1 148 ? -10.172 -8.5 -16.859 1 93.62 148 TYR B O 1
ATOM 2760 N N . VAL B 1 149 ? -9.734 -6.719 -15.656 1 94.12 149 VAL B N 1
ATOM 2761 C CA . VAL B 1 149 ? -9.719 -7.438 -14.383 1 94.12 149 VAL B CA 1
ATOM 2762 C C . VAL B 1 149 ? -11.086 -8.078 -14.141 1 94.12 149 VAL B C 1
ATOM 2764 O O . VAL B 1 149 ? -11.164 -9.242 -13.742 1 94.12 149 VAL B O 1
ATOM 2767 N N . MET B 1 150 ? -12.094 -7.387 -14.406 1 94.62 150 MET B N 1
ATOM 2768 C CA . MET B 1 150 ? -13.445 -7.887 -14.18 1 94.62 150 MET B CA 1
ATOM 2769 C C . MET B 1 150 ? -13.766 -9.039 -15.125 1 94.62 150 MET B C 1
ATOM 2771 O O . MET B 1 150 ? -14.438 -10 -14.734 1 94.62 150 MET B O 1
ATOM 2775 N N . ARG B 1 151 ? -13.32 -8.93 -16.312 1 92.81 151 ARG B N 1
ATOM 2776 C CA . ARG B 1 151 ? -13.523 -10.008 -17.281 1 92.81 151 ARG B CA 1
ATOM 2777 C C . ARG B 1 151 ? -12.828 -11.289 -16.812 1 92.81 151 ARG B C 1
ATOM 2779 O O . ARG B 1 151 ? -13.422 -12.367 -16.844 1 92.81 151 ARG B O 1
ATOM 2786 N N . VAL B 1 152 ? -11.594 -11.078 -16.406 1 92.44 152 VAL B N 1
ATOM 2787 C CA . VAL B 1 152 ? -10.812 -12.227 -15.953 1 92.44 152 VAL B CA 1
ATOM 2788 C C . VAL B 1 152 ? -11.469 -12.836 -14.711 1 92.44 152 VAL B C 1
ATOM 2790 O O . VAL B 1 152 ? -11.641 -14.055 -14.625 1 92.44 152 VAL B O 1
ATOM 2793 N N . MET B 1 153 ? -11.875 -12.039 -13.844 1 91.25 153 MET B N 1
ATOM 2794 C CA . MET B 1 153 ? -12.422 -12.531 -12.586 1 91.25 153 MET B CA 1
ATOM 2795 C C . MET B 1 153 ? -13.789 -13.164 -12.797 1 91.25 153 MET B C 1
ATOM 2797 O O . MET B 1 153 ? -14.156 -14.117 -12.102 1 91.25 153 MET B O 1
ATOM 2801 N N . SER B 1 154 ? -14.5 -12.617 -13.68 1 91.12 154 SER B N 1
ATOM 2802 C CA . SER B 1 154 ? -15.773 -13.242 -14.016 1 91.12 154 SER B CA 1
ATOM 2803 C C . SER B 1 154 ? -15.578 -14.656 -14.562 1 91.12 154 SER B C 1
ATOM 2805 O O . SER B 1 154 ? -16.328 -15.57 -14.219 1 91.12 154 SER B O 1
ATOM 2807 N N . ARG B 1 155 ? -14.555 -14.859 -15.336 1 87.69 155 ARG B N 1
ATOM 2808 C CA . ARG B 1 155 ? -14.234 -16.172 -15.891 1 87.69 155 ARG B CA 1
ATOM 2809 C C . ARG B 1 155 ? -13.742 -17.125 -14.797 1 87.69 155 ARG B C 1
ATOM 2811 O O . ARG B 1 155 ? -14.102 -18.297 -14.789 1 87.69 155 ARG B O 1
ATOM 2818 N N . VAL B 1 156 ? -12.977 -16.594 -13.945 1 87.38 156 VAL B N 1
ATOM 2819 C CA . VAL B 1 156 ? -12.445 -17.391 -12.844 1 87.38 156 VAL B CA 1
ATOM 2820 C C . VAL B 1 156 ? -13.594 -17.844 -11.945 1 87.38 156 VAL B C 1
ATOM 2822 O O . VAL B 1 156 ? -13.672 -19.016 -11.57 1 87.38 156 VAL B O 1
ATOM 2825 N N . ASN B 1 157 ? -14.43 -16.938 -11.625 1 85.12 157 ASN B N 1
ATOM 2826 C CA . ASN B 1 157 ? -15.555 -17.25 -10.758 1 85.12 157 ASN B CA 1
ATOM 2827 C C . ASN B 1 157 ? -16.531 -18.219 -11.422 1 85.12 157 ASN B C 1
ATOM 2829 O O . ASN B 1 157 ? -17.078 -19.109 -10.766 1 85.12 157 ASN B O 1
ATOM 2833 N N . ASN B 1 158 ? -16.719 -18.094 -12.688 1 84.38 158 ASN B N 1
ATOM 2834 C CA . ASN B 1 158 ? -17.547 -19.031 -13.438 1 84.38 158 ASN B CA 1
ATOM 2835 C C . ASN B 1 158 ? -16.922 -20.422 -13.5 1 84.38 158 ASN B C 1
ATOM 2837 O O . ASN B 1 158 ? -17.625 -21.422 -13.391 1 84.38 158 ASN B O 1
ATOM 2841 N N . ALA B 1 159 ? -15.656 -20.453 -13.672 1 79.69 159 ALA B N 1
ATOM 2842 C CA . ALA B 1 159 ? -14.938 -21.719 -13.695 1 79.69 159 ALA B CA 1
ATOM 2843 C C . ALA B 1 159 ? -15 -22.406 -12.336 1 79.69 159 ALA B C 1
ATOM 2845 O O . ALA B 1 159 ? -15.133 -23.641 -12.258 1 79.69 159 ALA B O 1
ATOM 2846 N N . ALA B 1 160 ? -14.914 -21.688 -11.367 1 76.56 160 ALA B N 1
ATOM 2847 C CA . ALA B 1 160 ? -14.992 -22.234 -10.016 1 76.56 160 ALA B CA 1
ATOM 2848 C C . ALA B 1 160 ? -16.375 -22.797 -9.727 1 76.56 160 ALA B C 1
ATOM 2850 O O . ALA B 1 160 ? -16.531 -23.812 -9.055 1 76.56 160 ALA B O 1
ATOM 2851 N N . ALA B 1 161 ? -17.328 -22.141 -10.195 1 75.44 161 ALA B N 1
ATOM 2852 C CA . ALA B 1 161 ? -18.719 -22.578 -10 1 75.44 161 ALA B CA 1
ATOM 2853 C C . ALA B 1 161 ? -19 -23.844 -10.789 1 75.44 161 ALA B C 1
ATOM 2855 O O . ALA B 1 161 ? -19.734 -24.734 -10.32 1 75.44 161 ALA B O 1
ATOM 2856 N N . ALA B 1 162 ? -18.375 -24 -11.914 1 68.38 162 ALA B N 1
ATOM 2857 C CA . ALA B 1 162 ? -18.594 -25.156 -12.773 1 68.38 162 ALA B CA 1
ATOM 2858 C C . ALA B 1 162 ? -17.922 -26.406 -12.195 1 68.38 162 ALA B C 1
ATOM 2860 O O . ALA B 1 162 ? -18.375 -27.516 -12.422 1 68.38 162 ALA B O 1
ATOM 2861 N N . GLY B 1 163 ? -16.812 -26.219 -11.484 1 61.41 163 GLY B N 1
ATOM 2862 C CA . GLY B 1 163 ? -16.094 -27.344 -10.922 1 61.41 163 GLY B CA 1
ATOM 2863 C C . GLY B 1 163 ? -16.641 -27.781 -9.57 1 61.41 163 GLY B C 1
ATOM 2864 O O . GLY B 1 163 ? -16.234 -28.828 -9.047 1 61.41 163 GLY B O 1
ATOM 2865 N N . ALA B 1 164 ? -17.5 -27.047 -8.914 1 61 164 ALA B N 1
ATOM 2866 C CA . ALA B 1 164 ? -18.094 -27.438 -7.633 1 61 164 ALA B CA 1
ATOM 2867 C C . ALA B 1 164 ? -19.094 -28.578 -7.812 1 61 164 ALA B C 1
ATOM 2869 O O . ALA B 1 164 ? -19.844 -28.609 -8.797 1 61 164 ALA B O 1
ATOM 2870 N N . PRO B 1 165 ? -18.797 -29.703 -7.125 1 58.31 165 PRO B N 1
ATOM 2871 C CA . PRO B 1 165 ? -19.75 -30.812 -7.277 1 58.31 165 PRO B CA 1
ATOM 2872 C C . PRO B 1 165 ? -21.203 -30.359 -7.168 1 58.31 165 PRO B C 1
ATOM 2874 O O . PRO B 1 165 ? -21.531 -29.5 -6.344 1 58.31 165 PRO B O 1
ATOM 2877 N N . VAL B 1 166 ? -21.906 -30.516 -8.266 1 54.72 166 VAL B N 1
ATOM 2878 C CA . VAL B 1 166 ? -23.344 -30.281 -8.25 1 54.72 166 VAL B CA 1
ATOM 2879 C C . VAL B 1 166 ? -23.969 -30.938 -7.02 1 54.72 166 VAL B C 1
ATOM 2881 O O . VAL B 1 166 ? -23.766 -32.125 -6.781 1 54.72 166 VAL B O 1
ATOM 2884 N N . PRO B 1 167 ? -24.312 -30.062 -6.066 1 55.19 167 PRO B N 1
ATOM 2885 C CA . PRO B 1 167 ? -24.984 -30.734 -4.957 1 55.19 167 PRO B CA 1
ATOM 2886 C C . PRO B 1 167 ? -26 -31.781 -5.43 1 55.19 167 PRO B C 1
ATOM 2888 O O . PRO B 1 167 ? -26.609 -31.609 -6.488 1 55.19 167 PRO B O 1
ATOM 2891 N N . PRO B 1 168 ? -25.797 -32.906 -4.906 1 52.56 168 PRO B N 1
ATOM 2892 C CA . PRO B 1 168 ? -26.812 -33.906 -5.312 1 52.56 168 PRO B CA 1
ATOM 2893 C C . PRO B 1 168 ? -28.234 -33.312 -5.281 1 52.56 168 PRO B C 1
ATOM 2895 O O . PRO B 1 168 ? -28.516 -32.438 -4.488 1 52.56 168 PRO B O 1
ATOM 2898 N N . PRO B 1 169 ? -28.906 -33.469 -6.387 1 51.53 169 PRO B N 1
ATOM 2899 C CA . PRO B 1 169 ? -30.297 -33 -6.332 1 51.53 169 PRO B CA 1
ATOM 2900 C C . PRO B 1 169 ? -30.969 -33.281 -4.992 1 51.53 169 PRO B C 1
ATOM 2902 O O . PRO B 1 169 ? -30.75 -34.344 -4.395 1 51.53 169 PRO B O 1
ATOM 2905 N N . ARG B 1 170 ? -31.188 -32.219 -4.32 1 50.72 170 ARG B N 1
ATOM 2906 C CA . ARG B 1 170 ? -32 -32.469 -3.133 1 50.72 170 ARG B CA 1
ATOM 2907 C C . ARG B 1 170 ? -33.062 -33.531 -3.395 1 50.72 170 ARG B C 1
ATOM 2909 O O . ARG B 1 170 ? -33.844 -33.438 -4.328 1 50.72 170 ARG B O 1
ATOM 2916 N N . SER B 1 171 ? -32.781 -34.688 -3.082 1 44.78 171 SER B N 1
ATOM 2917 C CA . SER B 1 171 ? -33.844 -35.656 -3.154 1 44.78 171 SER B CA 1
ATOM 2918 C C . SER B 1 171 ? -35.156 -35.094 -2.604 1 44.78 171 SER B C 1
ATOM 2920 O O . SER B 1 171 ? -35.219 -34.688 -1.438 1 44.78 171 SER B O 1
ATOM 2922 N N . GLU B 1 172 ? -35.969 -34.344 -3.307 1 45.66 172 GLU B N 1
ATOM 2923 C CA . GLU B 1 172 ? -37.312 -34.031 -2.85 1 45.66 172 GLU B CA 1
ATOM 2924 C C . GLU B 1 172 ? -37.938 -35.188 -2.102 1 45.66 172 GLU B C 1
ATOM 2926 O O . GLU B 1 172 ? -38.125 -36.281 -2.672 1 45.66 172 GLU B O 1
ATOM 2931 N N . LYS B 1 173 ? -37.688 -35.312 -0.833 1 51 173 LYS B N 1
ATOM 2932 C CA . LYS B 1 173 ? -38.5 -36.219 -0.037 1 51 173 LYS B CA 1
ATOM 2933 C C . LYS B 1 173 ? -39.938 -36.281 -0.555 1 51 173 LYS B C 1
ATOM 2935 O O . LYS B 1 173 ? -40.594 -35.25 -0.748 1 51 173 LYS B O 1
ATOM 2940 N N . PRO B 1 174 ? -40.469 -37.312 -1.133 1 43.81 174 PRO B N 1
ATOM 2941 C CA . PRO B 1 174 ? -41.875 -37.375 -1.546 1 43.81 174 PRO B CA 1
ATOM 2942 C C . PRO B 1 174 ? -42.812 -36.906 -0.465 1 43.81 174 PRO B C 1
ATOM 2944 O O . PRO B 1 174 ? -42.688 -37.281 0.702 1 43.81 174 PRO B O 1
ATOM 2947 N N . ALA B 1 175 ? -43.406 -35.688 -0.554 1 46.62 175 ALA B N 1
ATOM 2948 C CA . ALA B 1 175 ? -44.469 -35.25 0.364 1 46.62 175 ALA B CA 1
ATOM 2949 C C . ALA B 1 175 ? -45.375 -36.406 0.744 1 46.62 175 ALA B C 1
ATOM 2951 O O . ALA B 1 175 ? -45.906 -37.094 -0.128 1 46.62 175 ALA B O 1
ATOM 2952 N N . ALA B 1 176 ? -45.281 -36.906 1.99 1 47.53 176 ALA B N 1
ATOM 2953 C CA . ALA B 1 176 ? -46.219 -37.875 2.539 1 47.53 176 ALA B CA 1
ATOM 2954 C C . ALA B 1 176 ? -47.656 -37.531 2.221 1 47.53 176 ALA B C 1
ATOM 2956 O O . ALA B 1 176 ? -48.062 -36.375 2.391 1 47.53 176 ALA B O 1
ATOM 2957 N N . ALA B 1 177 ? -48.406 -38.188 1.458 1 44.88 177 ALA B N 1
ATOM 2958 C CA . ALA B 1 177 ? -49.812 -38.031 1.13 1 44.88 177 ALA B CA 1
ATOM 2959 C C . ALA B 1 177 ? -50.656 -37.75 2.379 1 44.88 177 ALA B C 1
ATOM 2961 O O . ALA B 1 177 ? -50.438 -38.375 3.422 1 44.88 177 ALA B O 1
ATOM 2962 N N . PRO B 1 178 ? -51.125 -36.438 2.635 1 44.09 178 PRO B N 1
ATOM 2963 C CA . PRO B 1 178 ? -51.938 -36.156 3.838 1 44.09 178 PRO B CA 1
ATOM 2964 C C . PRO B 1 178 ? -52.906 -37.281 4.184 1 44.09 178 PRO B C 1
ATOM 2966 O O . PRO B 1 178 ? -53.562 -37.844 3.291 1 44.09 178 PRO B O 1
ATOM 2969 N N . ALA B 1 179 ? -52.844 -38.031 5.23 1 46.53 179 ALA B N 1
ATOM 2970 C CA . ALA B 1 179 ? -53.719 -39.062 5.777 1 46.53 179 ALA B CA 1
ATOM 2971 C C . ALA B 1 179 ? -55.188 -38.688 5.68 1 46.53 179 ALA B C 1
ATOM 2973 O O . ALA B 1 179 ? -55.531 -37.531 5.926 1 46.53 179 ALA B O 1
ATOM 2974 N N . ALA B 1 180 ? -56.062 -39.406 4.957 1 44.94 180 ALA B N 1
ATOM 2975 C CA . ALA B 1 180 ? -57.531 -39.312 4.754 1 44.94 180 ALA B CA 1
ATOM 2976 C C . ALA B 1 180 ? -58.25 -39.094 6.078 1 44.94 180 ALA B C 1
ATOM 2978 O O . ALA B 1 180 ? -57.938 -39.75 7.07 1 44.94 180 ALA B O 1
ATOM 2979 N N . ALA B 1 181 ? -58.781 -37.906 6.41 1 43.72 181 ALA B N 1
ATOM 2980 C CA . ALA B 1 181 ? -59.562 -37.5 7.582 1 43.72 181 ALA B CA 1
ATOM 2981 C C . ALA B 1 181 ? -60.656 -38.5 7.879 1 43.72 181 ALA B C 1
ATOM 2983 O O . ALA B 1 181 ? -61.344 -38.969 6.969 1 43.72 181 ALA B O 1
ATOM 2984 N N . PRO B 1 182 ? -60.656 -39.25 9.016 1 41.31 182 PRO B N 1
ATOM 2985 C CA . PRO B 1 182 ? -61.688 -40.219 9.359 1 41.31 182 PRO B CA 1
ATOM 2986 C C . PRO B 1 182 ? -63.094 -39.625 9.289 1 41.31 182 PRO B C 1
ATOM 2988 O O . PRO B 1 182 ? -63.312 -38.469 9.641 1 41.31 182 PRO B O 1
ATOM 2991 N N . ALA B 1 183 ? -64 -40 8.336 1 35.91 183 ALA B N 1
ATOM 2992 C CA . ALA B 1 183 ? -65.375 -39.719 8.125 1 35.91 183 ALA B CA 1
ATOM 2993 C C . ALA B 1 183 ? -66.188 -39.688 9.445 1 35.91 183 ALA B C 1
ATOM 2995 O O . ALA B 1 183 ? -66.062 -40.625 10.242 1 35.91 183 ALA B O 1
ATOM 2996 N N . ALA B 1 184 ? -66.438 -38.562 10.062 1 40.72 184 ALA B N 1
ATOM 2997 C CA . ALA B 1 184 ? -67.25 -38.281 11.227 1 40.72 184 ALA B CA 1
ATOM 2998 C C . ALA B 1 184 ? -68.625 -39.031 11.148 1 40.72 184 ALA B C 1
ATOM 3000 O O . ALA B 1 184 ? -69.312 -39 10.133 1 40.72 184 ALA B O 1
ATOM 3001 N N . SER B 1 185 ? -68.812 -40.25 11.742 1 35.06 185 SER B N 1
ATOM 3002 C CA . SER B 1 185 ? -70 -41.062 11.875 1 35.06 185 SER B CA 1
ATOM 3003 C C . SER B 1 185 ? -71.188 -40.219 12.281 1 35.06 185 SER B C 1
ATOM 3005 O O . SER B 1 185 ? -71.125 -39.406 13.211 1 35.06 185 SER B O 1
ATOM 3007 N N . ALA B 1 186 ? -72.062 -39.656 11.406 1 36.69 186 ALA B N 1
ATOM 3008 C CA . ALA B 1 186 ? -73.375 -39.062 11.523 1 36.69 186 ALA B CA 1
ATOM 3009 C C . ALA B 1 186 ? -74.25 -39.844 12.492 1 36.69 186 ALA B C 1
ATOM 3011 O O . ALA B 1 186 ? -74.812 -40.906 12.141 1 36.69 186 ALA B O 1
ATOM 3012 N N . THR B 1 187 ? -73.812 -40.375 13.648 1 34.66 187 THR B N 1
ATOM 3013 C CA . THR B 1 187 ? -74.812 -41.031 14.461 1 34.66 187 THR B CA 1
ATOM 3014 C C . THR B 1 187 ? -76 -40.094 14.719 1 34.66 187 THR B C 1
ATOM 3016 O O . THR B 1 187 ? -75.812 -39.031 15.305 1 34.66 187 THR B O 1
ATOM 3019 N N . GLY B 1 188 ? -76.938 -39.938 13.734 1 33.78 188 GLY B N 1
ATOM 3020 C CA . GLY B 1 188 ? -78.312 -39.562 13.828 1 33.78 188 GLY B CA 1
ATOM 3021 C C . GLY B 1 188 ? -79 -40.062 15.094 1 33.78 188 GLY B C 1
ATOM 3022 O O . GLY B 1 188 ? -79.938 -40.875 15.031 1 33.78 188 GLY B O 1
ATOM 3023 N N . ALA B 1 189 ? -78.25 -40.125 16.234 1 31.09 189 ALA B N 1
ATOM 3024 C CA . ALA B 1 189 ? -79.125 -40.688 17.297 1 31.09 189 ALA B CA 1
ATOM 3025 C C . ALA B 1 189 ? -80.438 -39.906 17.438 1 31.09 189 ALA B C 1
ATOM 3027 O O . ALA B 1 189 ? -80.438 -38.656 17.297 1 31.09 189 ALA B O 1
ATOM 3028 N N . GLN B 1 190 ? -81.625 -40.625 17.375 1 32.31 190 GLN B N 1
ATOM 3029 C CA . GLN B 1 190 ? -83 -40.594 17.688 1 32.31 190 GLN B CA 1
ATOM 3030 C C . GLN B 1 190 ? -83.25 -39.969 19.062 1 32.31 190 GLN B C 1
ATOM 3032 O O . GLN B 1 190 ? -84.375 -39.688 19.438 1 32.31 190 GLN B O 1
ATOM 3037 N N . LEU B 1 191 ? -82.312 -39.188 19.828 1 26.5 191 LEU B N 1
ATOM 3038 C CA . LEU B 1 191 ? -83.188 -38.625 20.875 1 26.5 191 LEU B CA 1
ATOM 3039 C C . LEU B 1 191 ? -84.062 -37.531 20.344 1 26.5 191 LEU B C 1
ATOM 3041 O O . LEU B 1 191 ? -83.688 -36.781 19.453 1 26.5 191 LEU B O 1
#